Protein 3LQY (pdb70)

Organism: Oleispira antarctica (NCBI:txid188908)

Radius of gyration: 15.68 Å; Cα contacts (8 Å, |Δi|>4): 371; chains: 1; bounding box: 42×43×33 Å

CATH classification: 3.40.50.850

B-factor: mean 64.52, std 18.61, range [35.96, 144.65]

InterPro domains:
  IPR000868 Isochorismatase-like domain [PF00857] (8-154)
  IPR036380 Isochorismatase-like superfamily [G3DSA:3.40.50.850] (1-189)
  IPR036380 Isochorismatase-like superfamily [SSF52499] (6-190)
  IPR050272 Isochorismatase-like hydrolase [PTHR43540] (5-189)

Structure (mmCIF, N/CA/C/O backbone):
data_3LQY
#
_entry.id   3LQY
#
_cell.length_a   41.590
_cell.length_b   41.590
_cell.length_c   171.198
_cell.angle_alpha   90.00
_cell.angle_beta   90.00
_cell.angle_gamma   120.00
#
_symmetry.space_group_name_H-M   'P 32 2 1'
#
loop_
_entity.id
_entity.type
_entity.pdbx_description
1 polymer 'putative isochorismatase hydrolase'
2 non-polymer GLYCEROL
3 water water
#
loop_
_atom_site.group_PDB
_atom_site.id
_atom_site.type_symbol
_atom_site.label_atom_id
_atom_site.label_alt_id
_atom_site.label_comp_id
_atom_site.label_asym_id
_atom_site.label_entity_id
_atom_site.label_seq_id
_atom_site.pdbx_PDB_ins_code
_atom_site.Cartn_x
_atom_site.Cartn_y
_atom_site.Cartn_z
_atom_site.occupancy
_atom_site.B_iso_or_equiv
_atom_site.auth_seq_id
_atom_site.auth_comp_id
_atom_site.auth_asym_id
_atom_site.auth_atom_id
_atom_site.pdbx_PDB_model_num
ATOM 1 N N . GLY A 1 1 ? -13.318 11.886 22.216 1.00 62.33 0 GLY A N 1
ATOM 2 C CA . GLY A 1 1 ? -13.712 10.913 21.138 1.00 61.95 0 GLY A CA 1
ATOM 3 C C . GLY A 1 1 ? -12.514 10.431 20.330 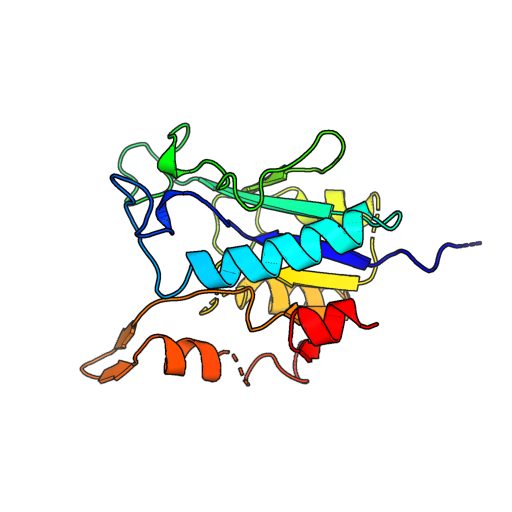1.00 60.52 0 GLY A C 1
ATOM 4 O O . GLY A 1 1 ? -11.373 10.555 20.779 1.00 59.45 0 GLY A O 1
ATOM 13 N N . THR A 1 3 ? -9.291 10.206 18.460 1.00 58.66 2 THR A N 1
ATOM 14 C CA . THR A 1 3 ? -8.224 11.212 18.424 1.00 58.79 2 THR A CA 1
ATOM 15 C C . THR A 1 3 ? -6.983 10.722 17.652 1.00 58.20 2 THR A C 1
ATOM 16 O O . THR A 1 3 ? -6.762 9.507 17.468 1.00 57.52 2 THR A O 1
ATOM 20 N N . THR A 1 4 ? -6.219 11.689 17.140 1.00 58.70 3 THR A N 1
ATOM 21 C CA . THR A 1 4 ? -4.877 11.418 16.615 1.00 58.35 3 THR A CA 1
ATOM 22 C C . THR A 1 4 ? -3.857 11.793 17.677 1.00 57.75 3 THR A C 1
ATOM 23 O O . THR A 1 4 ? -4.122 12.698 18.475 1.00 58.84 3 THR A O 1
ATOM 27 N N . GLU A 1 5 ? -2.706 11.118 17.683 0.70 57.35 4 GLU A N 1
ATOM 28 C CA . GLU A 1 5 ? -1.537 11.578 18.439 0.70 57.16 4 GLU A CA 1
ATOM 29 C C . GLU A 1 5 ? -0.772 12.732 17.762 0.70 57.79 4 GLU A C 1
ATOM 30 O O . GLU A 1 5 ? 0.078 13.368 18.377 0.70 57.78 4 GLU A O 1
ATOM 36 N N . ASN A 1 6 ? -1.113 13.027 16.508 1.00 60.17 5 ASN A N 1
ATOM 37 C CA . ASN A 1 6 ? -0.411 14.041 15.714 1.00 61.96 5 ASN A CA 1
ATOM 38 C C . ASN A 1 6 ? -0.932 15.446 15.955 1.00 63.84 5 ASN A C 1
ATOM 39 O O . ASN A 1 6 ? -1.407 16.125 15.023 1.00 65.05 5 ASN A O 1
ATOM 44 N N . THR A 1 7 ? -0.824 15.885 17.209 1.00 112.69 6 THR A N 1
ATOM 45 C CA . THR A 1 7 ? -1.270 17.216 17.626 1.00 109.10 6 THR A CA 1
ATOM 46 C C . THR A 1 7 ? -0.085 18.125 17.950 1.00 101.84 6 THR A C 1
ATOM 47 O O . THR A 1 7 ? -0.240 19.121 18.652 1.00 97.72 6 THR A O 1
ATOM 51 N N . THR A 1 8 ? 1.093 17.800 17.408 1.00 100.75 7 THR A N 1
ATOM 52 C CA . THR A 1 8 ? 2.262 18.661 17.513 1.00 93.61 7 THR A CA 1
ATOM 53 C C . THR A 1 8 ? 2.479 19.372 16.190 1.00 92.30 7 THR A C 1
ATOM 54 O O . THR A 1 8 ? 2.580 18.739 15.139 1.00 95.74 7 THR A O 1
ATOM 58 N N . ALA A 1 9 ? 2.529 20.705 16.273 1.00 87.28 8 ALA A N 1
ATOM 59 C CA . ALA A 1 9 ? 2.745 21.587 15.144 1.00 85.20 8 ALA A CA 1
ATOM 60 C C . ALA A 1 9 ? 4.175 22.097 15.193 1.00 79.92 8 ALA A C 1
ATOM 61 O O . ALA A 1 9 ? 4.699 22.431 16.272 1.00 76.22 8 ALA A O 1
ATOM 63 N N . LEU A 1 10 ? 4.834 22.167 14.050 1.00 79.57 9 LEU A N 1
ATOM 64 C CA . LEU A 1 10 ? 6.111 22.896 13.952 1.00 74.67 9 LEU A CA 1
ATOM 65 C C . LEU A 1 10 ? 5.777 24.355 13.682 1.00 72.27 9 LEU A C 1
ATOM 66 O O . LEU A 1 10 ? 4.996 24.674 12.783 1.00 75.99 9 LEU A O 1
ATOM 71 N N . LEU A 1 11 ? 6.329 25.228 14.522 1.00 68.76 10 LEU A N 1
ATOM 72 C CA . LEU A 1 11 ? 6.014 26.652 14.523 1.00 65.69 10 LEU A CA 1
ATOM 73 C C . LEU A 1 11 ? 7.283 27.405 14.232 1.00 60.87 10 LEU A C 1
ATOM 74 O O . LEU A 1 11 ? 8.227 27.441 15.051 1.00 57.18 10 LEU A O 1
ATOM 79 N N . LEU A 1 12 ? 7.320 28.018 13.066 1.00 59.87 11 LEU A N 1
ATOM 80 C CA . LEU A 1 12 ? 8.506 28.684 12.641 1.00 56.79 11 LEU A CA 1
ATOM 81 C C . LEU A 1 12 ? 8.283 30.171 12.799 1.00 54.55 11 LEU A C 1
ATOM 82 O O . LEU A 1 12 ? 7.429 30.770 12.135 1.00 56.51 11 LEU A O 1
ATOM 87 N N . ILE A 1 13 ? 9.085 30.784 13.654 1.00 51.11 12 ILE A N 1
ATOM 88 C CA . ILE A 1 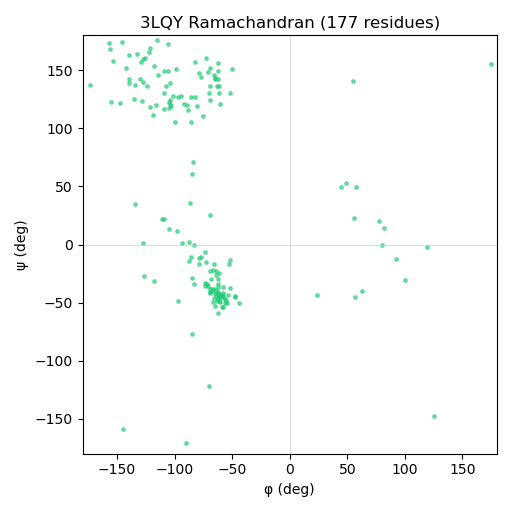13 ? 8.933 32.200 13.998 1.00 48.78 12 ILE A CA 1
ATOM 89 C C . ILE A 1 13 ? 9.915 33.063 13.238 1.00 46.27 12 ILE A C 1
ATOM 90 O O . ILE A 1 13 ? 11.099 33.044 13.515 1.00 43.19 12 ILE A O 1
ATOM 95 N N . ASP A 1 14 ? 9.409 33.783 12.231 1.00 48.82 13 ASP A N 1
ATOM 96 C CA . ASP A 1 14 ? 10.099 34.878 11.609 1.00 47.40 13 ASP A CA 1
ATOM 97 C C . ASP A 1 14 ? 11.451 34.518 11.023 1.00 46.83 13 ASP A C 1
ATOM 98 O O . ASP A 1 14 ? 12.417 35.248 11.221 1.00 45.36 13 ASP A O 1
ATOM 103 N N . PHE A 1 15 ? 11.521 33.451 10.228 1.00 47.85 14 PHE A N 1
ATOM 104 C CA . PHE A 1 15 ? 12.753 33.189 9.508 1.00 47.42 14 PHE A CA 1
ATOM 105 C C . PHE A 1 15 ? 12.692 34.055 8.230 1.00 48.10 14 PHE A C 1
ATOM 106 O O . PHE A 1 15 ? 12.458 33.553 7.137 1.00 49.35 14 PHE A O 1
ATOM 114 N N . GLN A 1 16 ? 12.823 35.373 8.401 1.00 46.16 15 GLN A N 1
ATOM 115 C CA . GLN A 1 16 ? 12.629 36.353 7.366 1.00 46.10 15 GLN A CA 1
ATOM 116 C C . GLN A 1 16 ? 13.948 36.930 6.889 1.00 44.73 15 GLN A C 1
ATOM 117 O O . GLN A 1 16 ? 14.941 36.981 7.614 1.00 43.43 15 GLN A O 1
ATOM 123 N N . ASN A 1 17 ? 13.964 37.299 5.603 1.00 47.30 16 ASN A N 1
ATOM 124 C CA . ASN A 1 17 ? 15.185 37.721 4.944 1.00 47.08 16 ASN A CA 1
ATOM 125 C C . ASN A 1 17 ? 16.034 38.739 5.675 1.00 46.23 16 ASN A C 1
ATOM 126 O O . ASN A 1 17 ? 17.274 38.622 5.715 1.00 46.48 16 ASN A O 1
ATOM 131 N N . ASP A 1 18 ? 15.413 39.782 6.218 1.00 46.06 17 ASP A N 1
ATOM 132 C CA . ASP A 1 18 ? 16.213 40.812 6.972 1.00 45.36 17 ASP A CA 1
ATOM 133 C C . ASP A 1 18 ? 17.135 40.310 8.082 1.00 43.49 17 ASP A C 1
ATOM 134 O O . ASP A 1 18 ? 18.027 41.050 8.535 1.00 44.43 17 ASP A O 1
ATOM 139 N N . TYR A 1 19 ? 16.913 39.080 8.523 1.00 42.16 18 TYR A N 1
ATOM 140 C CA . TYR A 1 19 ? 17.723 38.444 9.555 1.00 41.95 18 TYR A CA 1
ATOM 141 C C . TYR A 1 19 ? 18.974 37.742 9.091 1.00 42.80 18 TYR A C 1
ATOM 142 O O . TYR A 1 19 ? 19.837 37.442 9.880 1.00 41.94 18 TYR A O 1
ATOM 151 N N . PHE A 1 20 ? 19.139 37.570 7.798 1.00 43.93 19 PHE A N 1
ATOM 152 C CA . PHE A 1 20 ? 20.213 36.749 7.259 1.00 45.90 19 PHE A CA 1
ATOM 153 C C . PHE A 1 20 ? 21.305 37.656 6.703 1.00 46.95 19 PHE A C 1
ATOM 154 O O . PHE A 1 20 ? 21.074 38.428 5.721 1.00 48.08 19 PHE A O 1
ATOM 162 N N . SER A 1 21 ? 22.517 37.541 7.210 1.00 47.61 20 SER A N 1
ATOM 163 C CA . SER A 1 21 ? 23.594 38.371 6.676 1.00 50.55 20 SER A CA 1
ATOM 164 C C . SER A 1 21 ? 23.936 37.990 5.210 1.00 50.36 20 SER A C 1
ATOM 165 O O . SER A 1 21 ? 24.474 38.831 4.477 1.00 52.91 20 SER A O 1
ATOM 168 N N . THR A 1 22 ? 23.596 36.762 4.788 1.00 48.51 21 THR A N 1
ATOM 169 C CA . THR A 1 22 ? 23.723 36.358 3.375 1.00 50.03 21 THR A CA 1
ATOM 170 C C . THR A 1 22 ? 22.658 36.984 2.480 1.00 49.45 21 THR A C 1
ATOM 171 O O . THR A 1 22 ? 22.770 36.874 1.250 1.00 49.29 21 THR A O 1
ATOM 175 N N . TYR A 1 23 ? 21.677 37.688 3.044 1.00 46.97 22 TYR A N 1
ATOM 176 C CA . TYR A 1 23 ? 20.693 38.396 2.227 1.00 47.96 22 TYR A CA 1
ATOM 177 C C . TYR A 1 23 ? 21.089 39.824 1.943 1.00 48.58 22 TYR A C 1
ATOM 178 O O . TYR A 1 23 ? 21.340 40.597 2.855 1.00 49.29 22 TYR A O 1
ATOM 187 N N . ASN A 1 24 ? 21.205 40.143 0.641 1.00 49.71 23 ASN A N 1
ATOM 188 C CA . ASN A 1 24 ? 21.645 41.464 0.204 1.00 52.10 23 ASN A CA 1
ATOM 189 C C . ASN A 1 24 ? 20.687 42.548 0.709 1.00 51.47 23 ASN A C 1
ATOM 190 O O . ASN A 1 24 ? 19.469 42.500 0.439 1.00 51.21 23 ASN A O 1
ATOM 195 N N . GLY A 1 25 ? 21.244 43.480 1.477 1.00 53.99 24 GLY A N 1
ATOM 196 C CA . GLY A 1 25 ? 20.495 44.592 2.077 1.00 52.79 24 GLY A CA 1
ATOM 197 C C . GLY A 1 25 ? 19.750 44.246 3.369 1.00 52.68 24 GLY A C 1
ATOM 198 O O . GLY A 1 25 ? 18.911 45.031 3.810 1.00 52.65 24 GLY A O 1
ATOM 199 N N . ALA A 1 26 ? 20.083 43.106 3.970 1.00 51.07 25 ALA A N 1
ATOM 200 C CA . ALA A 1 26 ? 19.404 42.654 5.214 1.00 49.38 25 ALA A CA 1
ATOM 201 C C . ALA A 1 26 ? 19.459 43.814 6.196 1.00 51.50 25 ALA A C 1
ATOM 202 O O . ALA A 1 26 ? 20.534 44.358 6.427 1.00 52.45 25 ALA A O 1
ATOM 204 N N . LYS A 1 27 ? 18.320 44.188 6.801 1.00 51.37 26 LYS A N 1
ATOM 205 C CA . LYS A 1 27 ? 18.295 45.363 7.688 1.00 53.54 26 LYS A CA 1
ATOM 206 C C . LYS A 1 27 ? 18.530 45.027 9.168 1.00 52.38 26 LYS A C 1
ATOM 207 O O . LYS A 1 27 ? 18.623 45.964 10.029 1.00 54.27 26 LYS A O 1
ATOM 213 N N A ASN A 1 28 ? 18.614 43.739 9.509 0.50 50.19 27 ASN A N 1
ATOM 214 N N B ASN A 1 28 ? 18.564 43.737 9.519 0.50 50.80 27 ASN A N 1
ATOM 215 C CA A ASN A 1 28 ? 18.726 43.358 10.930 0.50 49.42 27 ASN A CA 1
ATOM 216 C CA B ASN A 1 28 ? 18.775 43.355 10.936 0.50 50.52 27 ASN A CA 1
ATOM 217 C C A ASN A 1 28 ? 19.375 41.979 11.046 0.50 48.21 27 ASN A C 1
ATOM 218 C C B ASN A 1 28 ? 19.390 41.980 11.043 0.50 48.85 27 ASN A C 1
ATOM 219 O O A ASN A 1 28 ? 18.776 41.067 11.605 0.50 46.32 27 ASN A O 1
ATOM 220 O O B ASN A 1 28 ? 18.783 41.072 11.601 0.50 46.93 27 ASN A O 1
ATOM 229 N N . PRO A 1 29 ? 20.582 41.815 10.454 1.00 49.54 28 PRO A N 1
ATOM 230 C CA . PRO A 1 29 ? 21.256 40.529 10.372 1.00 48.72 28 PRO A CA 1
ATOM 231 C C . PRO A 1 29 ? 21.557 40.012 11.758 1.00 49.17 28 PRO A C 1
ATOM 232 O O . PRO A 1 29 ? 21.943 40.809 12.642 1.00 49.27 28 PRO A O 1
ATOM 236 N N . LEU A 1 30 ? 21.292 38.724 11.950 1.00 47.31 29 LEU A N 1
ATOM 237 C CA . LEU A 1 30 ? 21.541 38.052 13.220 1.00 46.74 29 LEU A CA 1
ATOM 238 C C . LEU A 1 30 ? 22.749 37.180 13.064 1.00 48.53 29 LEU A C 1
ATOM 239 O O . LEU A 1 30 ? 23.239 36.994 11.958 1.00 50.12 29 LEU A O 1
ATOM 244 N N . VAL A 1 31 ? 23.201 36.624 14.169 1.00 48.99 30 VAL A N 1
ATOM 245 C CA . VAL A 1 31 ? 24.357 35.734 14.212 1.00 51.29 30 VAL A CA 1
ATOM 246 C C . VAL A 1 31 ? 23.916 34.301 13.991 1.00 50.55 30 VAL A C 1
ATOM 247 O O . VAL A 1 31 ? 23.065 33.813 14.709 1.00 50.70 30 VAL A O 1
ATOM 251 N N . GLY A 1 32 ? 24.439 33.651 12.935 1.00 53.08 31 GLY A N 1
ATOM 252 C CA . GLY A 1 32 ? 24.158 32.215 12.729 1.00 52.98 31 GLY A CA 1
ATOM 253 C C . GLY A 1 32 ? 22.792 31.900 12.149 1.00 51.73 31 GLY A C 1
ATOM 254 O O . GLY A 1 32 ? 22.287 30.756 12.259 1.00 52.64 31 GLY A O 1
ATOM 255 N N . THR A 1 33 ? 22.158 32.871 11.505 1.00 50.31 32 THR A N 1
ATOM 256 C CA . THR A 1 33 ? 20.814 32.637 10.997 1.00 49.58 32 THR A CA 1
ATOM 257 C C . THR A 1 33 ? 20.772 31.514 9.944 1.00 50.83 32 THR A C 1
ATOM 258 O O . THR A 1 33 ? 19.855 30.699 9.908 1.00 50.57 32 THR A O 1
ATOM 262 N N . GLU A 1 34 ? 21.767 31.501 9.071 1.00 52.95 33 GLU A N 1
ATOM 263 C CA . GLU A 1 34 ? 21.801 30.515 7.978 1.00 55.35 33 GLU A CA 1
ATOM 264 C C . GLU A 1 34 ? 21.834 29.091 8.526 1.00 57.57 33 GLU A C 1
ATOM 265 O O . GLU A 1 34 ? 21.029 28.222 8.103 1.00 57.68 33 GLU A O 1
ATOM 271 N N . ALA A 1 35 ? 22.748 28.859 9.477 1.00 58.96 34 ALA A N 1
ATOM 272 C CA . ALA A 1 35 ? 22.847 27.568 10.139 1.00 62.41 34 ALA A CA 1
ATOM 273 C C . ALA A 1 35 ? 21.548 27.198 10.864 1.00 60.93 34 ALA A C 1
ATOM 274 O O . ALA A 1 35 ? 21.122 26.028 10.808 1.00 62.41 34 ALA A O 1
ATOM 276 N N . ALA A 1 36 ? 20.957 28.169 11.598 1.00 58.08 35 ALA A N 1
ATOM 277 C CA . ALA A 1 36 ? 19.714 27.947 12.265 1.00 55.35 35 ALA A CA 1
ATOM 278 C C . ALA A 1 36 ? 18.589 27.521 11.340 1.00 56.09 35 ALA A C 1
ATOM 279 O O . ALA A 1 36 ? 17.833 26.596 11.632 1.00 56.58 35 ALA A O 1
ATOM 281 N N . ALA A 1 37 ? 18.476 28.233 10.222 1.00 53.83 36 ALA A N 1
ATOM 282 C CA . ALA A 1 37 ? 17.547 27.914 9.160 1.00 54.84 36 ALA A CA 1
ATOM 283 C C . ALA A 1 37 ? 17.850 26.556 8.539 1.00 57.87 36 ALA A C 1
ATOM 284 O O . ALA A 1 37 ? 16.939 25.790 8.209 1.00 59.13 36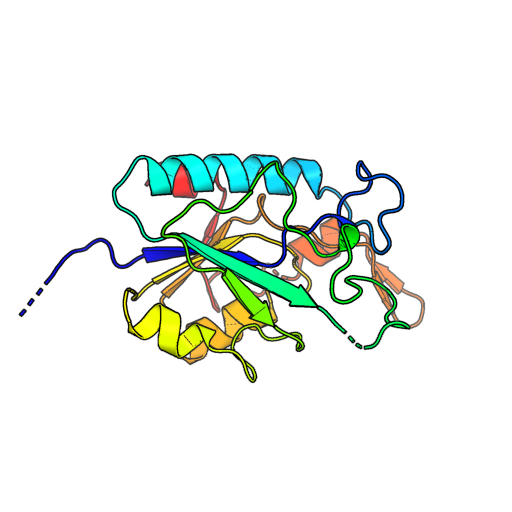 ALA A O 1
ATOM 286 N N . GLU A 1 38 ? 19.121 26.214 8.428 1.00 60.33 37 GLU A N 1
ATOM 287 C CA . GLU A 1 38 ? 19.477 24.890 7.924 1.00 65.90 37 GLU A CA 1
ATOM 288 C C . GLU A 1 38 ? 18.859 23.777 8.781 1.00 65.98 37 GLU A C 1
ATOM 289 O O . GLU A 1 38 ? 18.337 22.771 8.255 1.00 67.51 37 GLU A O 1
ATOM 295 N N . GLN A 1 39 ? 18.936 23.956 10.100 1.00 64.48 38 GLN A N 1
ATOM 296 C CA . GLN A 1 39 ? 18.313 23.024 11.053 1.00 64.84 38 GLN A CA 1
ATOM 297 C C . GLN A 1 39 ? 16.781 23.089 11.014 1.00 63.28 38 GLN A C 1
ATOM 298 O O . GLN A 1 39 ? 16.122 22.070 11.047 1.00 65.61 38 GLN A O 1
ATOM 304 N N . GLY A 1 40 ? 16.211 24.283 10.928 1.00 60.39 39 GLY A N 1
ATOM 305 C CA . GLY A 1 40 ? 14.759 24.431 10.810 1.00 59.14 39 GLY A CA 1
ATOM 306 C C . GLY A 1 40 ? 14.191 23.722 9.600 1.00 62.70 39 GLY A C 1
ATOM 307 O O . GLY A 1 40 ? 13.127 23.120 9.705 1.00 65.04 39 GLY A O 1
ATOM 308 N N . ALA A 1 41 ? 14.904 23.841 8.474 1.00 62.27 40 ALA A N 1
ATOM 309 C CA . ALA A 1 41 ? 14.591 23.162 7.167 1.00 66.20 40 ALA A CA 1
ATOM 310 C C . ALA A 1 41 ? 14.611 21.643 7.307 1.00 70.85 40 ALA A C 1
ATOM 311 O O . ALA A 1 41 ? 13.754 20.933 6.778 1.00 73.09 40 ALA A O 1
ATOM 313 N N . LYS A 1 42 ? 15.609 21.148 8.034 1.00 72.65 41 LYS A N 1
ATOM 314 C CA . LYS A 1 42 ? 15.674 19.719 8.421 1.00 77.08 41 LYS A CA 1
ATOM 315 C C . LYS A 1 42 ? 14.362 19.309 9.136 1.00 76.64 41 LYS A C 1
ATOM 316 O O . LYS A 1 42 ? 13.733 18.315 8.807 1.00 79.61 41 LYS A O 1
ATOM 322 N N . LEU A 1 43 ? 13.951 20.083 10.141 1.00 72.84 42 LEU A N 1
ATOM 323 C CA . LEU A 1 43 ? 12.687 19.823 10.867 1.00 73.12 42 LEU A CA 1
ATOM 324 C C . LEU A 1 43 ? 11.469 19.978 9.972 1.00 74.41 42 LEU A C 1
ATOM 325 O O . LEU A 1 43 ? 10.551 19.146 9.954 1.00 78.51 42 LEU A O 1
ATOM 330 N N . LEU A 1 44 ? 11.497 21.019 9.164 1.00 72.57 43 LEU A N 1
ATOM 331 C CA . LEU A 1 44 ? 10.423 21.283 8.212 1.00 74.45 43 LEU A CA 1
ATOM 332 C C . LEU A 1 44 ? 10.145 20.069 7.322 1.00 79.56 43 LEU A C 1
ATOM 333 O O . LEU A 1 44 ? 8.985 19.723 7.025 1.00 82.92 43 LEU A O 1
ATOM 338 N N . ALA A 1 45 ? 11.238 19.462 6.862 1.00 80.45 44 ALA A N 1
ATOM 339 C CA . ALA A 1 45 ? 11.178 18.332 5.941 1.00 84.74 44 ALA A CA 1
ATOM 340 C C . ALA A 1 45 ? 10.608 17.099 6.643 1.00 87.94 44 ALA A C 1
ATOM 341 O O . ALA A 1 45 ? 9.827 16.342 6.060 1.00 90.40 44 ALA A O 1
ATOM 343 N N . LYS A 1 46 ? 11.012 16.886 7.890 1.00 85.00 45 LYS A N 1
ATOM 344 C CA . LYS A 1 46 ? 10.489 15.774 8.691 1.00 88.77 45 LYS A CA 1
ATOM 345 C C . LYS A 1 46 ? 8.967 15.875 8.914 1.00 89.70 45 LYS A C 1
ATOM 346 O O . LYS A 1 46 ? 8.250 14.900 8.741 1.00 95.28 45 LYS A O 1
ATOM 352 N N . PHE A 1 47 ? 8.479 17.059 9.278 1.00 85.42 46 PHE A N 1
ATOM 353 C CA . PHE A 1 47 ? 7.045 17.272 9.577 1.00 86.79 46 PHE A CA 1
ATOM 354 C C . PHE A 1 47 ? 6.188 17.007 8.338 1.00 92.34 46 PHE A C 1
ATOM 355 O O . PHE A 1 47 ? 5.165 16.295 8.416 1.00 96.53 46 PHE A O 1
ATOM 363 N N . ARG A 1 48 ? 6.629 17.549 7.192 1.00 91.43 47 ARG A N 1
ATOM 364 C CA . ARG A 1 48 ? 5.915 17.385 5.943 1.00 96.05 47 ARG A CA 1
ATOM 365 C C . ARG A 1 48 ? 5.964 15.924 5.487 1.00 102.92 47 ARG A C 1
ATOM 366 O O . ARG A 1 48 ? 4.994 15.420 4.943 1.00 107.89 47 ARG A O 1
ATOM 374 N N . GLN A 1 49 ? 7.117 15.290 5.705 1.00 103.55 48 GLN A N 1
ATOM 375 C CA . GLN A 1 49 ? 7.328 13.869 5.463 1.00 111.42 48 GLN A CA 1
ATOM 376 C C . GLN A 1 49 ? 6.351 13.000 6.275 1.00 116.09 48 GLN A C 1
ATOM 377 O O . GLN A 1 49 ? 5.903 11.965 5.787 1.00 121.90 48 GLN A O 1
ATOM 383 N N . GLN A 1 50 ? 6.034 13.418 7.501 1.00 112.73 49 GLN A N 1
ATOM 384 C CA . GLN A 1 50 ? 4.933 12.815 8.254 1.00 117.55 49 GLN A CA 1
ATOM 385 C C . GLN A 1 50 ? 3.662 13.618 7.909 1.00 117.29 49 GLN A C 1
ATOM 386 O O . GLN A 1 50 ? 3.668 14.430 6.978 1.00 114.03 49 GLN A O 1
ATOM 392 N N . GLY A 1 51 ? 2.561 13.383 8.614 1.00 120.41 50 GLY A N 1
ATOM 393 C CA . GLY A 1 51 ? 1.317 14.074 8.269 1.00 121.76 50 GLY A CA 1
ATOM 394 C C . GLY A 1 51 ? 1.353 15.432 8.925 1.00 114.43 50 GLY A C 1
ATOM 395 O O . GLY A 1 51 ? 0.434 16.233 8.733 1.00 114.04 50 GLY A O 1
ATOM 396 N N . LEU A 1 52 ? 2.444 15.713 9.650 1.00 108.88 51 LEU A N 1
ATOM 397 C CA . LEU A 1 52 ? 2.226 16.767 10.624 1.00 104.21 51 LEU A CA 1
ATOM 398 C C . LEU A 1 52 ? 1.996 18.241 10.334 1.00 99.83 51 LEU A C 1
ATOM 399 O O . LEU A 1 52 ? 2.441 18.759 9.281 1.00 98.11 51 LEU A O 1
ATOM 404 N N . PRO A 1 53 ? 1.261 18.913 11.233 1.00 98.09 52 PRO A N 1
ATOM 405 C CA . PRO A 1 53 ? 0.993 20.336 11.084 1.00 94.36 52 PRO A CA 1
ATOM 406 C C . PRO A 1 53 ? 2.263 21.215 11.082 1.00 87.12 52 PRO A C 1
ATOM 407 O O . PRO A 1 53 ? 3.180 21.008 11.896 1.00 83.66 52 PRO A O 1
ATOM 411 N N . VAL A 1 54 ? 2.293 22.175 10.161 1.00 85.19 53 VAL A N 1
ATOM 412 C CA . VAL A 1 54 ? 3.344 23.186 10.081 1.00 79.62 53 VAL A CA 1
ATOM 413 C C . VAL A 1 54 ? 2.688 24.566 10.036 1.00 77.71 53 VAL A C 1
ATOM 414 O O . VAL A 1 54 ? 1.837 24.818 9.161 1.00 81.29 53 VAL A O 1
ATOM 418 N N . VAL A 1 55 ? 3.056 25.435 10.991 1.00 73.90 54 VAL A N 1
ATOM 419 C CA . VAL A 1 55 ? 2.561 26.811 11.012 1.00 72.09 54 VAL A CA 1
ATOM 420 C C . VAL A 1 55 ? 3.720 27.806 11.020 1.00 67.09 54 VAL A C 1
ATOM 421 O O . VAL A 1 55 ? 4.706 27.639 11.761 1.00 65.23 54 VAL A O 1
ATOM 425 N N . HIS A 1 56 ? 3.568 28.844 10.194 1.00 65.81 55 HIS A N 1
ATOM 426 C CA . HIS A 1 56 ? 4.570 29.903 10.076 1.00 61.88 55 HIS A CA 1
ATOM 427 C C . HIS A 1 56 ? 4.094 31.210 10.685 1.00 59.99 55 HIS A C 1
ATOM 428 O O . HIS A 1 56 ? 2.898 31.566 10.625 1.00 63.44 55 HIS A O 1
ATOM 435 N N . VAL A 1 57 ? 5.053 31.967 11.194 1.00 55.13 56 VAL A N 1
ATOM 436 C CA . VAL A 1 57 ? 4.760 33.274 11.740 1.00 54.40 56 VAL A CA 1
ATOM 437 C C . VAL A 1 57 ? 5.720 34.228 11.058 1.00 52.19 56 VAL A C 1
ATOM 438 O O . VAL A 1 57 ? 6.850 33.876 10.849 1.00 51.06 56 VAL A O 1
ATOM 442 N N . ARG A 1 58 ? 5.235 35.411 10.700 1.00 53.61 57 ARG A N 1
ATOM 443 C CA . ARG A 1 58 ? 5.987 36.390 9.991 1.00 53.19 57 ARG A CA 1
ATOM 444 C C . ARG A 1 58 ? 5.668 37.765 10.564 1.00 52.18 57 ARG A C 1
ATOM 445 O O . ARG A 1 58 ? 4.524 38.057 10.854 1.00 55.72 57 ARG A O 1
ATOM 453 N N . HIS A 1 59 ? 6.673 38.611 10.718 1.00 49.95 58 HIS A N 1
ATOM 454 C CA . HIS A 1 59 ? 6.505 39.950 11.307 1.00 50.71 58 HIS A CA 1
ATOM 455 C C . HIS A 1 59 ? 6.605 41.090 10.310 1.00 53.15 58 HIS A C 1
ATOM 456 O O . HIS A 1 59 ? 7.501 41.093 9.450 1.00 53.40 58 HIS A O 1
ATOM 463 N N . GLU A 1 60 ? 5.700 42.061 10.431 1.00 56.02 59 GLU A N 1
ATOM 464 C CA . GLU A 1 60 ? 5.847 43.324 9.739 1.00 58.11 59 GLU A CA 1
ATOM 465 C C . GLU A 1 60 ? 5.560 44.483 10.683 1.00 59.79 59 GLU A C 1
ATOM 466 O O . GLU A 1 60 ? 4.587 44.461 11.418 1.00 60.38 59 GLU A O 1
ATOM 472 N N . PHE A 1 61 ? 6.383 45.522 10.614 1.00 59.51 60 PHE A N 1
ATOM 473 C CA . PHE A 1 61 ? 6.124 46.757 11.339 1.00 62.93 60 PHE A CA 1
ATOM 474 C C . PHE A 1 61 ? 4.939 47.564 10.780 1.00 68.47 60 PHE A C 1
ATOM 475 O O . PHE A 1 61 ? 4.513 47.333 9.648 1.00 70.87 60 PHE A O 1
ATOM 483 N N . THR A 1 63 ? 4.302 50.582 9.549 1.00 86.87 62 THR A N 1
ATOM 484 C CA . THR A 1 63 ? 4.991 51.818 9.152 1.00 89.00 62 THR A CA 1
ATOM 485 C C . THR A 1 63 ? 6.102 51.571 8.119 1.00 86.48 62 THR A C 1
ATOM 486 O O . THR A 1 63 ? 6.850 50.593 8.212 1.00 81.07 62 THR A O 1
ATOM 490 N N . ASP A 1 64 ? 6.220 52.483 7.159 1.00 89.70 63 ASP A N 1
ATOM 491 C CA . ASP A 1 64 ? 7.252 52.412 6.110 1.00 88.41 63 ASP A CA 1
ATOM 492 C C . ASP A 1 64 ? 8.620 52.890 6.607 1.00 86.73 63 ASP A C 1
ATOM 493 O O . ASP A 1 64 ? 9.621 52.723 5.904 1.00 84.57 63 ASP A O 1
ATOM 495 N N . GLU A 1 65 ? 8.653 53.520 7.786 1.00 87.44 64 GLU A N 1
ATOM 496 C CA . GLU A 1 65 ? 9.906 54.028 8.351 1.00 87.15 64 GLU A CA 1
ATOM 497 C C . GLU A 1 65 ? 10.389 53.150 9.490 1.00 81.37 64 GLU A C 1
ATOM 498 O O . GLU A 1 65 ? 11.273 53.555 10.256 1.00 81.95 64 GLU A O 1
ATOM 504 N N . ALA A 1 66 ? 9.785 51.959 9.591 1.00 76.27 65 ALA A N 1
ATOM 505 C CA . ALA A 1 66 ? 10.292 50.856 10.388 1.00 69.70 65 ALA A CA 1
ATOM 506 C C . ALA A 1 66 ? 11.754 50.557 10.114 1.00 66.65 65 ALA A C 1
ATOM 507 O O . ALA A 1 66 ? 12.236 50.738 8.969 1.00 67.80 65 ALA A O 1
ATOM 509 N N . PRO A 1 67 ? 12.468 50.040 11.127 1.00 62.31 66 PRO A N 1
ATOM 510 C 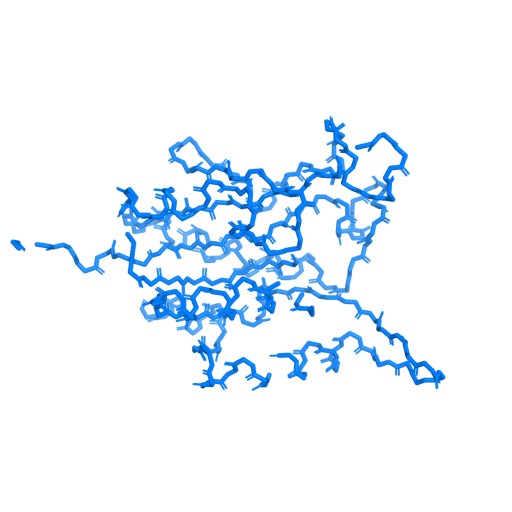CA . PRO A 1 67 ? 13.892 49.732 10.989 1.00 60.67 66 PRO A CA 1
ATOM 511 C C . PRO A 1 67 ? 14.206 48.501 10.140 1.00 57.22 66 PRO A C 1
ATOM 512 O O . PRO A 1 67 ? 15.247 48.459 9.497 1.00 57.06 66 PRO A O 1
ATOM 516 N N . PHE A 1 68 ? 13.327 47.512 10.188 1.00 54.55 67 PHE A N 1
ATOM 517 C CA . PHE A 1 68 ? 13.460 46.277 9.432 1.00 52.00 67 PHE A CA 1
ATOM 518 C C . PHE A 1 68 ? 12.061 45.706 9.309 1.00 51.96 67 PHE A C 1
ATOM 519 O O . PHE A 1 68 ? 11.121 46.224 9.935 1.00 54.14 67 PHE A O 1
ATOM 527 N N . PHE A 1 69 ? 11.912 44.647 8.534 1.00 50.07 68 PHE A N 1
ATOM 528 C CA . PHE A 1 69 ? 10.603 44.074 8.257 1.00 50.36 68 PHE A CA 1
ATOM 529 C C . PHE A 1 69 ? 9.594 45.128 7.838 1.00 55.07 68 PHE A C 1
ATOM 530 O O . PHE A 1 69 ? 8.471 45.180 8.332 1.00 54.93 68 PHE A O 1
ATOM 538 N N . LEU A 1 70 ? 9.992 45.902 6.830 1.00 57.92 69 LEU A N 1
ATOM 539 C CA . LEU A 1 70 ? 9.133 46.943 6.308 1.00 61.74 69 LEU A CA 1
ATOM 540 C C . LEU A 1 70 ? 7.949 46.236 5.721 1.00 63.86 69 LEU A C 1
ATOM 541 O O . LEU A 1 70 ? 8.082 45.147 5.163 1.00 63.36 69 LEU A O 1
ATOM 546 N N . PRO A 1 71 ? 6.766 46.825 5.888 1.00 67.52 70 PRO A N 1
ATOM 547 C CA . PRO A 1 71 ? 5.593 46.122 5.422 1.00 70.06 70 PRO A CA 1
ATOM 548 C C . PRO A 1 71 ? 5.544 46.066 3.864 1.00 71.96 70 PRO A C 1
ATOM 549 O O . PRO A 1 71 ? 5.770 47.079 3.165 1.00 73.24 70 PRO A O 1
ATOM 553 N N . GLY A 1 72 ? 5.323 44.858 3.339 1.00 71.62 71 GLY A N 1
ATOM 554 C CA . GLY A 1 72 ? 5.328 44.601 1.906 1.00 73.84 71 GLY A CA 1
ATOM 555 C C . GLY A 1 72 ? 6.698 44.436 1.241 1.00 71.20 71 GLY A C 1
ATOM 556 O O . GLY A 1 72 ? 6.774 44.200 0.020 1.00 71.11 71 GLY A O 1
ATOM 557 N N . SER A 1 73 ? 7.769 44.558 2.030 1.00 66.40 72 SER A N 1
ATOM 558 C CA . SER A 1 73 ? 9.136 44.512 1.495 1.00 64.17 72 SER A CA 1
ATOM 559 C C . SER A 1 73 ? 9.613 43.082 1.296 1.00 62.07 72 SER A C 1
ATOM 560 O O . SER A 1 73 ? 9.112 42.157 1.956 1.00 61.16 72 SER A O 1
ATOM 563 N N . ASP A 1 74 ? 10.598 42.901 0.408 1.00 60.84 73 ASP A N 1
ATOM 564 C CA . ASP A 1 74 ? 11.227 41.586 0.251 1.00 59.68 73 ASP A CA 1
ATOM 565 C C . ASP A 1 74 ? 11.962 41.191 1.564 1.00 55.72 73 ASP A C 1
ATOM 566 O O . ASP A 1 74 ? 12.118 40.000 1.862 1.00 54.52 73 ASP A O 1
ATOM 571 N N . GLY A 1 75 ? 12.388 42.191 2.352 1.00 53.14 74 GLY A N 1
ATOM 572 C CA . GLY A 1 75 ? 13.182 41.917 3.548 1.00 50.47 74 GLY A CA 1
ATOM 573 C C . GLY A 1 75 ? 12.336 41.226 4.618 1.00 48.80 74 GLY A C 1
ATOM 574 O O . GLY A 1 75 ? 12.861 40.498 5.494 1.00 47.10 74 GLY A O 1
ATOM 575 N N . ALA A 1 76 ? 11.018 41.422 4.517 1.00 50.97 75 ALA A N 1
ATOM 576 C CA . ALA A 1 76 ? 10.029 40.824 5.445 1.00 52.57 75 ALA A CA 1
ATOM 577 C C . ALA A 1 76 ? 9.463 39.507 4.954 1.00 53.31 75 ALA A C 1
ATOM 578 O O . ALA A 1 76 ? 8.623 38.917 5.615 1.00 54.50 75 ALA A O 1
ATOM 580 N N . LYS A 1 77 ? 9.916 39.041 3.807 1.00 54.50 76 LYS A N 1
ATOM 581 C CA . LYS A 1 77 ? 9.478 37.752 3.261 1.00 56.50 76 LYS A CA 1
ATOM 582 C C . LYS A 1 77 ? 10.222 36.628 3.964 1.00 54.21 76 LYS A C 1
ATOM 583 O O . LYS A 1 77 ? 11.370 36.802 4.332 1.00 51.12 76 LYS A O 1
ATOM 589 N N . ILE A 1 78 ? 9.561 35.476 4.126 1.00 55.53 77 ILE A N 1
ATOM 590 C CA . ILE A 1 78 ? 10.196 34.272 4.669 1.00 53.74 77 ILE A CA 1
ATOM 591 C C . ILE A 1 78 ? 11.297 33.851 3.701 1.00 54.02 77 ILE A C 1
ATOM 592 O O . ILE A 1 78 ? 11.101 33.812 2.446 1.00 55.90 77 ILE A O 1
ATOM 597 N N . HIS A 1 79 ? 12.427 33.501 4.282 1.00 51.90 78 HIS A N 1
ATOM 598 C CA . HIS A 1 79 ? 13.602 33.125 3.578 1.00 53.64 78 HIS A CA 1
ATOM 599 C C . HIS A 1 79 ? 13.306 31.826 2.819 1.00 57.76 78 HIS A C 1
ATOM 600 O O . HIS A 1 79 ? 12.545 30.991 3.336 1.00 58.16 78 HIS A O 1
ATOM 607 N N . PRO A 1 80 ? 13.865 31.665 1.599 1.00 62.31 79 PRO A N 1
ATOM 608 C CA . PRO A 1 80 ? 13.524 30.442 0.822 1.00 66.45 79 PRO A CA 1
ATOM 609 C C . PRO A 1 80 ? 13.979 29.122 1.451 1.00 68.12 79 PRO A C 1
ATOM 610 O O . PRO A 1 80 ? 13.380 28.083 1.176 1.00 71.07 7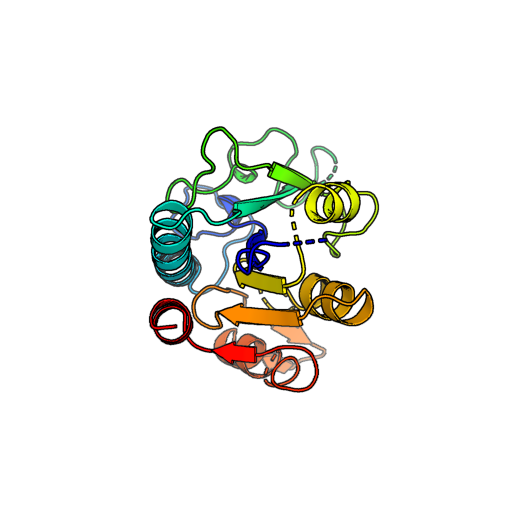9 PRO A O 1
ATOM 614 N N . SER A 1 81 ? 14.995 29.155 2.317 1.00 66.55 80 SER A N 1
ATOM 615 C CA . SER A 1 81 ? 15.493 27.936 2.914 1.00 67.80 80 SER A CA 1
ATOM 616 C C . SER A 1 81 ? 14.385 27.264 3.734 1.00 67.86 80 SER A C 1
ATOM 617 O O . SER A 1 81 ? 14.416 26.059 3.923 1.00 71.88 80 SER A O 1
ATOM 620 N N . VAL A 1 82 ? 13.400 28.037 4.189 1.00 65.68 81 VAL A N 1
ATOM 621 C CA . VAL A 1 82 ? 12.267 27.523 5.000 1.00 65.03 81 VAL A CA 1
ATOM 622 C C . VAL A 1 82 ? 10.909 28.059 4.513 1.00 66.31 81 VAL A C 1
ATOM 623 O O . VAL A 1 82 ? 9.989 28.260 5.297 1.00 64.13 81 VAL A O 1
ATOM 627 N N . ALA A 1 83 ? 10.764 28.247 3.198 1.00 69.97 82 ALA A N 1
ATOM 628 C CA . ALA A 1 83 ? 9.546 28.850 2.651 1.00 72.20 82 ALA A CA 1
ATOM 629 C C . ALA A 1 83 ? 8.295 27.989 2.938 1.00 76.75 82 ALA A C 1
ATOM 630 O O . ALA A 1 83 ? 8.365 26.743 3.009 1.00 79.97 82 ALA A O 1
ATOM 632 N N . ALA A 1 84 ? 7.150 28.659 3.073 1.00 77.70 83 ALA A N 1
ATOM 633 C CA . ALA A 1 84 ? 5.882 27.980 3.309 1.00 80.75 83 ALA A CA 1
ATOM 634 C C . ALA A 1 84 ? 5.387 27.268 2.052 1.00 86.64 83 ALA A C 1
ATOM 635 O O . ALA A 1 84 ? 5.812 27.580 0.917 1.00 87.13 83 ALA A O 1
ATOM 637 N N . GLN A 1 85 ? 4.480 26.314 2.263 1.00 90.64 84 GLN A N 1
ATOM 638 C CA . GLN A 1 85 ? 3.816 25.563 1.176 1.00 97.98 84 GLN A CA 1
ATOM 639 C C . GLN A 1 85 ? 2.308 25.727 1.268 1.00 100.95 84 GLN A C 1
ATOM 640 O O . GLN A 1 85 ? 1.806 26.175 2.284 1.00 99.43 84 GLN A O 1
ATOM 646 N N . GLU A 1 86 ? 1.571 25.372 0.226 1.00 106.72 85 GLU A N 1
ATOM 647 C CA . GLU A 1 86 ? 0.128 25.515 0.298 1.00 110.88 85 GLU A CA 1
ATOM 648 C C . GLU A 1 86 ? -0.360 24.618 1.412 1.00 111.39 85 GLU A C 1
ATOM 649 O O . GLU A 1 86 ? 0.174 23.516 1.616 1.00 111.53 85 GLU A O 1
ATOM 655 N N . GLY A 1 87 ? -1.360 25.103 2.146 1.00 111.54 86 GLY A N 1
ATOM 656 C CA . GLY A 1 87 ? -1.948 24.346 3.243 1.00 112.54 86 GLY A CA 1
ATOM 657 C C . GLY A 1 87 ? -1.416 24.812 4.584 1.00 105.89 86 GLY A C 1
ATOM 658 O O . GLY A 1 87 ? -2.132 24.746 5.588 1.00 106.93 86 GLY A O 1
ATOM 659 N N . GLU A 1 88 ? -0.163 25.285 4.595 1.00 99.79 87 GLU A N 1
ATOM 660 C CA . GLU A 1 88 ? 0.523 25.678 5.821 1.00 93.22 87 GLU A CA 1
ATOM 661 C C . GLU A 1 88 ? 0.208 27.143 6.079 1.00 90.82 87 GLU A C 1
ATOM 662 O O . GLU A 1 88 ? 0.542 27.994 5.263 1.00 91.79 87 GLU A O 1
ATOM 668 N N . ALA A 1 89 ? -0.476 27.426 7.180 1.00 90.22 88 ALA A N 1
ATOM 669 C CA . ALA A 1 89 ? -0.906 28.774 7.513 1.00 88.51 88 ALA A CA 1
ATOM 670 C C . ALA A 1 89 ? 0.308 29.651 7.784 1.00 82.73 88 ALA A C 1
ATOM 671 O O . ALA A 1 89 ? 1.317 29.191 8.335 1.00 78.09 88 ALA A O 1
ATOM 673 N N . VAL A 1 90 ? 0.190 30.920 7.413 1.00 81.54 89 VAL A N 1
ATOM 674 C CA . VAL A 1 90 ? 1.193 31.917 7.758 1.00 75.74 89 VAL A CA 1
ATOM 675 C C . VAL A 1 90 ? 0.520 33.026 8.549 1.00 74.96 89 VAL A C 1
ATOM 676 O O . VAL A 1 90 ? -0.394 33.680 8.052 1.00 77.03 89 VAL A O 1
ATOM 680 N N . VAL A 1 91 ? 0.946 33.222 9.791 1.00 70.96 90 VAL A N 1
ATOM 681 C CA . VAL A 1 91 ? 0.379 34.263 10.611 1.00 71.44 90 VAL A CA 1
ATOM 682 C C . VAL A 1 91 ? 1.232 35.513 10.587 1.00 68.55 90 VAL A C 1
ATOM 683 O O . VAL A 1 91 ? 2.394 35.479 10.998 1.00 66.73 90 VAL A O 1
ATOM 687 N N . LEU A 1 92 ? 0.605 36.632 10.278 1.00 69.79 91 LEU A N 1
ATOM 688 C CA . LEU A 1 92 ? 1.276 37.929 10.197 1.00 67.88 91 LEU A CA 1
ATOM 689 C C . LEU A 1 92 ? 1.115 38.623 11.545 1.00 66.67 91 LEU A C 1
ATOM 690 O O . LEU A 1 92 ? -0.008 38.740 12.063 1.00 70.48 91 LEU A O 1
ATOM 695 N N . LYS A 1 93 ? 2.225 39.069 12.129 1.00 62.09 92 LYS A N 1
ATOM 696 C CA . LYS A 1 93 ? 2.178 39.719 13.458 1.00 60.55 92 LYS A CA 1
ATOM 697 C C . LYS A 1 93 ? 2.868 41.081 13.432 1.00 59.86 92 LYS A C 1
ATOM 698 O O . LYS A 1 93 ? 3.680 41.369 12.543 1.00 58.12 92 LYS A O 1
ATOM 704 N N . HIS A 1 94 ? 2.528 41.910 14.414 1.00 61.13 93 HIS A N 1
ATOM 705 C CA . HIS A 1 94 ? 3.103 43.256 14.562 1.00 60.88 93 HIS A CA 1
ATOM 706 C C . HIS A 1 94 ? 3.669 43.509 15.954 1.00 58.45 93 HIS A C 1
ATOM 707 O O . HIS A 1 94 ? 4.180 44.584 16.243 1.00 58.62 93 HIS A O 1
ATOM 714 N N . GLN A 1 95 ? 3.598 42.509 16.808 1.00 56.29 94 GLN A N 1
ATOM 715 C CA . GLN A 1 95 ? 4.044 42.628 18.210 1.00 54.33 94 GLN A CA 1
ATOM 716 C C . GLN A 1 95 ? 5.113 41.597 18.455 1.00 49.79 94 GLN A C 1
ATOM 717 O O . GLN A 1 95 ? 5.243 40.669 17.670 1.00 48.83 94 GLN A O 1
ATOM 723 N N . ILE A 1 96 ? 5.824 41.680 19.598 1.00 46.70 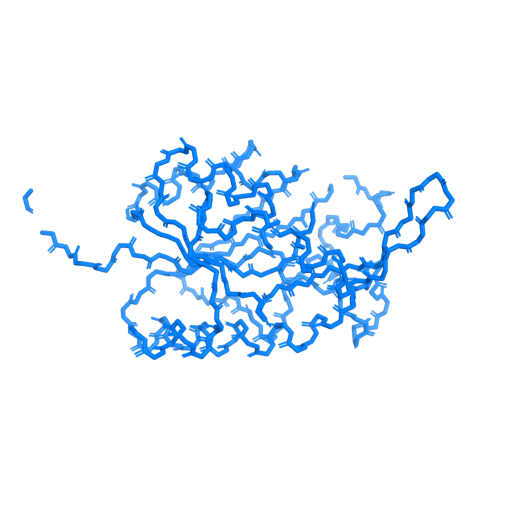95 ILE A N 1
ATOM 724 C CA . ILE A 1 96 ? 6.858 40.714 19.870 1.00 43.80 95 ILE A CA 1
ATOM 725 C C . ILE A 1 96 ? 6.259 39.307 20.043 1.00 43.80 95 ILE A C 1
ATOM 726 O O . ILE A 1 96 ? 6.749 38.318 19.462 1.00 42.33 95 ILE A O 1
ATOM 731 N N . ASN A 1 97 ? 5.266 39.226 20.946 1.00 45.68 96 ASN A N 1
ATOM 732 C CA . ASN A 1 97 ? 4.538 38.001 21.216 1.00 46.42 96 ASN A CA 1
ATOM 733 C C . ASN A 1 97 ? 3.673 37.604 20.048 1.00 47.76 96 ASN A C 1
ATOM 734 O O . ASN A 1 97 ? 2.798 38.362 19.663 1.00 51.11 96 ASN A O 1
ATOM 739 N N . SER A 1 98 ? 3.860 36.382 19.556 1.00 48.17 97 SER A N 1
ATOM 740 C CA . SER A 1 98 ? 3.202 35.914 18.340 1.00 51.06 97 SER A CA 1
ATOM 741 C C . SER A 1 98 ? 1.698 35.648 18.542 1.00 54.61 97 SER A C 1
ATOM 742 O O . SER A 1 98 ? 0.951 35.525 17.562 1.00 57.41 97 SER A O 1
ATOM 745 N N . PHE A 1 99 ? 1.243 35.567 19.794 1.00 55.17 98 PHE A N 1
ATOM 746 C CA . PHE A 1 99 ? -0.208 35.449 20.073 1.00 58.35 98 PHE A CA 1
ATOM 747 C C . PHE A 1 99 ? -0.898 36.794 20.186 1.00 61.07 98 PHE A C 1
ATOM 748 O O . PHE A 1 99 ? -2.119 36.830 20.251 1.00 67.48 98 PHE A O 1
ATOM 756 N N . ARG A 1 100 ? -0.155 37.884 20.321 1.00 59.37 99 ARG A N 1
ATOM 757 C CA . ARG A 1 100 ? -0.760 39.184 20.609 1.00 62.25 99 ARG A CA 1
ATOM 758 C C . ARG A 1 100 ? -1.337 39.858 19.378 1.00 66.64 99 ARG A C 1
ATOM 759 O O . ARG A 1 100 ? -0.596 40.182 18.436 1.00 62.59 99 ARG A O 1
ATOM 767 N N . ASP A 1 101 ? -2.648 40.107 19.424 1.00 72.72 100 ASP A N 1
ATOM 768 C CA . ASP A 1 101 ? -3.407 40.718 18.294 1.00 78.54 100 ASP A CA 1
ATOM 769 C C . ASP A 1 101 ? -3.272 39.949 16.975 1.00 78.17 100 ASP A C 1
ATOM 770 O O . ASP A 1 101 ? -3.474 40.511 15.900 1.00 81.34 100 ASP A O 1
ATOM 775 N N . THR A 1 102 ? -2.931 38.670 17.061 1.00 76.13 101 THR A N 1
ATOM 776 C CA . THR A 1 102 ? -2.833 37.809 15.905 1.00 76.21 101 THR A CA 1
ATOM 777 C C . THR A 1 102 ? -3.885 36.736 16.030 1.00 80.63 101 THR A C 1
ATOM 778 O O . THR A 1 102 ? -4.569 36.639 17.022 1.00 83.21 101 THR A O 1
ATOM 782 N N . ASP A 1 103 ? -3.961 35.918 14.997 1.00 83.58 102 ASP A N 1
ATOM 783 C CA . ASP A 1 103 ? -4.897 34.819 14.897 1.00 87.96 102 ASP A CA 1
ATOM 784 C C . ASP A 1 103 ? -4.234 33.521 15.296 1.00 84.23 102 ASP A C 1
ATOM 785 O O . ASP A 1 103 ? -4.779 32.454 15.037 1.00 87.22 102 ASP A O 1
ATOM 790 N N . LEU A 1 104 ? -3.047 33.592 15.890 1.00 78.14 103 LEU A N 1
ATOM 791 C CA . LEU A 1 104 ? -2.266 32.368 16.111 1.00 75.28 103 LEU A CA 1
ATOM 792 C C . LEU A 1 104 ? -3.025 31.316 16.907 1.00 78.18 103 LEU A C 1
ATOM 793 O O . LEU A 1 104 ? -3.050 30.141 16.519 1.00 80.33 103 LEU A O 1
ATOM 798 N N . LYS A 1 105 ? -3.652 31.740 17.997 1.00 79.50 104 LYS A N 1
ATOM 799 C CA . LYS A 1 105 ? -4.368 30.817 18.875 1.00 82.82 104 LYS A CA 1
ATOM 800 C C . LYS A 1 105 ? -5.500 30.176 18.090 1.00 88.45 104 LYS A C 1
ATOM 801 O O . LYS A 1 105 ? -5.544 28.949 17.938 1.00 90.15 104 LYS A O 1
ATOM 807 N N . LYS A 1 106 ? -6.392 31.022 17.570 1.00 92.09 105 LYS A N 1
ATOM 808 C CA . LYS A 1 106 ? -7.525 30.556 16.776 1.00 97.89 105 LYS A CA 1
ATOM 809 C C . LYS A 1 106 ? -7.031 29.558 15.730 1.00 97.27 105 LYS A C 1
ATOM 810 O O . LYS A 1 106 ? -7.611 28.498 15.539 1.00 102.24 105 LYS A O 1
ATOM 812 N N . VAL A 1 107 ? -5.936 29.885 15.076 1.00 91.89 106 VAL A N 1
ATOM 813 C CA . VAL A 1 107 ? -5.327 28.975 14.115 1.00 91.74 106 VAL A CA 1
ATOM 814 C C . VAL A 1 107 ? -4.927 27.615 14.724 1.00 90.98 106 VAL A C 1
ATOM 815 O O . VAL A 1 107 ? -5.366 26.561 14.238 1.00 95.85 106 VAL A O 1
ATOM 819 N N . LEU A 1 108 ? -4.136 27.641 15.804 1.00 85.64 107 LEU A N 1
ATOM 820 C CA . LEU A 1 108 ? -3.697 26.413 16.452 1.00 84.59 107 LEU A CA 1
ATOM 821 C C . LEU A 1 108 ? -4.906 25.639 16.945 1.00 90.52 107 LEU A C 1
ATOM 822 O O . LEU A 1 108 ? -4.995 24.431 16.709 1.00 93.48 107 LEU A O 1
ATOM 827 N N . ASP A 1 109 ? -5.846 26.357 17.567 1.00 92.69 108 ASP A N 1
ATOM 828 C CA . ASP A 1 109 ? -7.052 25.746 18.132 1.00 99.03 108 ASP A CA 1
ATOM 829 C C . ASP A 1 109 ? -7.955 25.150 17.050 1.00 105.70 108 ASP A C 1
ATOM 830 O O . ASP A 1 109 ? -8.822 24.351 17.364 1.00 110.74 108 ASP A O 1
ATOM 835 N N . ASP A 1 110 ? -7.761 25.527 15.785 1.00 106.90 109 ASP A N 1
ATOM 836 C CA . ASP A 1 110 ? -8.511 24.910 14.714 1.00 113.51 109 ASP A CA 1
ATOM 837 C C . ASP A 1 110 ? -7.876 23.604 14.206 1.00 113.79 109 ASP A C 1
ATOM 838 O O . ASP A 1 110 ? -8.591 22.723 13.735 1.00 119.49 109 ASP A O 1
ATOM 843 N N . ALA A 1 111 ? -6.558 23.464 14.304 1.00 107.33 110 ALA A N 1
ATOM 844 C CA . ALA A 1 111 ? -5.946 22.153 14.052 1.00 108.30 110 ALA A CA 1
ATOM 845 C C . ALA A 1 111 ? -5.979 21.322 15.328 1.00 107.94 110 ALA A C 1
ATOM 846 O O . ALA A 1 111 ? -6.585 21.721 16.330 1.00 108.29 110 ALA A O 1
ATOM 848 N N . ILE A 1 113 ? -4.299 21.454 17.751 1.00 91.82 112 ILE A N 1
ATOM 849 C CA . ILE A 1 113 ? -2.918 21.405 18.230 1.00 85.76 112 ILE A CA 1
ATOM 850 C C . ILE A 1 113 ? -2.839 21.403 19.765 1.00 83.89 112 ILE A C 1
ATOM 851 O O . ILE A 1 113 ? -3.536 22.164 20.436 1.00 83.38 112 ILE A O 1
ATOM 856 N N . LYS A 1 114 ? -1.957 20.550 20.289 1.00 82.46 113 LYS A N 1
ATOM 857 C CA . LYS A 1 114 ? -1.721 20.384 21.733 1.00 80.61 113 LYS A CA 1
ATOM 858 C C . LYS A 1 114 ? -0.313 20.743 22.139 1.00 75.47 113 LYS A C 1
ATOM 859 O O . LYS A 1 114 ? -0.081 21.142 23.287 1.00 72.96 113 LYS A O 1
ATOM 865 N N . LYS A 1 115 ? 0.629 20.515 21.233 1.00 73.97 114 LYS A N 1
ATOM 866 C CA . LYS A 1 115 ? 2.035 20.686 21.523 1.00 70.52 114 LYS A CA 1
ATOM 867 C C . LYS A 1 115 ? 2.653 21.481 20.386 1.00 68.26 114 LYS A C 1
ATOM 868 O O . LYS A 1 115 ? 2.046 21.603 19.322 1.00 68.76 114 LYS A O 1
ATOM 874 N N . LEU A 1 116 ? 3.850 22.013 20.628 1.00 65.11 115 LEU A N 1
ATOM 875 C CA . LEU A 1 116 ? 4.557 22.863 19.666 1.00 62.79 115 LEU A CA 1
ATOM 876 C C . LEU A 1 116 ? 6.042 22.529 19.654 1.00 61.65 115 LEU A C 1
ATOM 877 O O . LEU A 1 116 ? 6.640 22.239 20.692 1.00 61.46 115 LEU A O 1
ATOM 882 N N . VAL A 1 117 ? 6.634 22.576 18.461 1.00 62.75 116 VAL A N 1
ATOM 883 C CA . VAL A 1 117 ? 8.094 22.533 18.311 1.00 61.48 116 VAL A CA 1
ATOM 884 C C . VAL A 1 117 ? 8.464 23.876 17.698 1.00 59.91 116 VAL A C 1
ATOM 885 O O . VAL A 1 117 ? 7.952 24.222 16.639 1.00 59.84 116 VAL A O 1
ATOM 889 N N . ILE A 1 118 ? 9.297 24.639 18.412 1.00 54.40 117 ILE A N 1
ATOM 890 C CA . ILE A 1 118 ? 9.525 26.069 18.111 1.00 52.89 117 ILE A CA 1
ATOM 891 C C . ILE A 1 118 ? 10.903 26.292 17.544 1.00 52.10 117 ILE A C 1
ATOM 892 O O . ILE A 1 118 ? 11.892 25.796 18.089 1.00 55.38 117 ILE A O 1
ATOM 897 N N . VAL A 1 119 ? 10.960 27.011 16.425 1.00 51.00 118 VAL A N 1
ATOM 898 C CA . VAL A 1 119 ? 12.216 27.367 15.789 1.00 49.22 118 VAL A CA 1
ATOM 899 C C . VAL A 1 119 ? 12.079 28.816 15.301 1.00 46.45 118 VAL A C 1
ATOM 900 O O . VAL A 1 119 ? 10.980 29.359 15.216 1.00 46.16 118 VAL A O 1
ATOM 904 N N . GLY A 1 120 ? 13.193 29.446 15.003 1.00 45.61 119 GLY A N 1
ATOM 905 C CA . GLY A 1 120 ? 13.137 30.802 14.460 1.00 44.09 119 GLY A CA 1
ATOM 906 C C . GLY A 1 120 ? 13.950 31.847 15.217 1.00 42.48 119 GLY A C 1
ATOM 907 O O . GLY A 1 120 ? 14.995 31.553 15.766 1.00 44.91 119 GLY A O 1
ATOM 908 N N . ALA A 1 121 ? 13.454 33.067 15.230 1.00 41.41 120 ALA A N 1
ATOM 909 C CA . ALA A 1 121 ? 14.269 34.221 15.631 1.00 41.52 120 ALA A CA 1
ATOM 910 C C . ALA A 1 121 ? 13.350 35.335 16.140 1.00 41.44 120 ALA A C 1
ATOM 911 O O . ALA A 1 121 ? 12.206 35.422 15.704 1.00 40.80 120 ALA A O 1
ATOM 921 N N . THR A 1 123 ? 15.958 34.653 19.491 1.00 40.76 122 THR A N 1
ATOM 922 C CA . THR A 1 123 ? 15.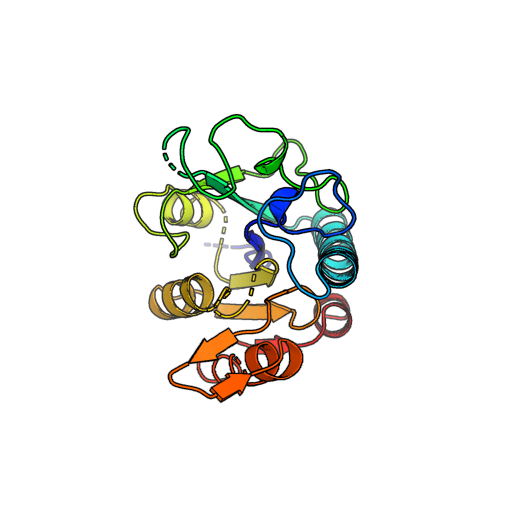960 33.836 20.729 1.00 40.59 122 THR A CA 1
ATOM 923 C C . THR A 1 123 ? 15.496 34.697 21.915 1.00 41.11 122 THR A C 1
ATOM 924 O O . THR A 1 123 ? 14.583 34.318 22.632 1.00 40.62 122 THR A O 1
ATOM 928 N N . HIS A 1 124 ? 16.087 35.878 22.034 1.00 40.13 123 HIS A N 1
ATOM 929 C CA . HIS A 1 124 ? 15.909 36.663 23.306 1.00 40.48 123 HIS A CA 1
ATOM 930 C C . HIS A 1 124 ? 14.666 37.493 23.246 1.00 41.28 123 HIS A C 1
ATOM 931 O O . HIS A 1 124 ? 14.263 38.121 24.257 1.00 41.46 123 HIS A O 1
ATOM 954 N N . ILE A 1 127 ? 11.254 34.328 20.436 1.00 41.24 126 ILE A N 1
ATOM 955 C CA . ILE A 1 127 ? 11.239 32.906 20.787 1.00 41.17 126 ILE A CA 1
ATOM 956 C C . ILE A 1 127 ? 10.918 32.795 22.322 1.00 41.86 126 ILE A C 1
ATOM 957 O O . ILE A 1 127 ? 10.029 32.045 22.778 1.00 42.76 126 ILE A O 1
ATOM 962 N N . ASP A 1 128 ? 11.585 33.630 23.086 1.00 40.18 127 ASP A N 1
ATOM 963 C CA . ASP A 1 128 ? 11.318 33.707 24.535 1.00 40.53 127 ASP A CA 1
ATOM 964 C C . ASP A 1 128 ? 9.849 33.996 24.725 1.00 40.80 127 ASP A C 1
ATOM 965 O O . ASP A 1 128 ? 9.147 33.274 25.441 1.00 42.55 127 ASP A O 1
ATOM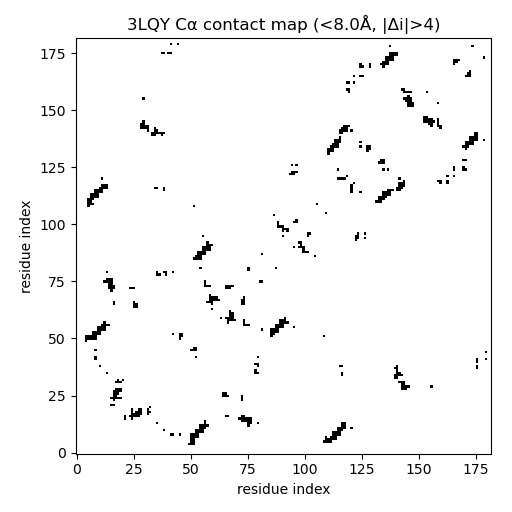 970 N N . ALA A 1 129 ? 9.334 35.015 24.032 1.00 42.14 128 ALA A N 1
ATOM 971 C CA . ALA A 1 129 ? 7.931 35.430 24.199 1.00 43.44 128 ALA A CA 1
ATOM 972 C C . ALA A 1 129 ? 6.946 34.344 23.830 1.00 44.52 128 ALA A C 1
ATOM 973 O O . ALA A 1 129 ? 6.004 34.108 24.536 1.00 47.12 128 ALA A O 1
ATOM 975 N N . VAL A 1 130 ? 7.125 33.716 22.670 1.00 45.28 129 VAL A N 1
ATOM 976 C CA . VAL A 1 130 ? 6.109 32.745 22.252 1.00 48.00 129 VAL A CA 1
ATOM 977 C C . VAL A 1 130 ? 6.152 31.483 23.107 1.00 48.27 129 VAL A C 1
ATOM 978 O O . VAL A 1 130 ? 5.102 30.868 23.355 1.00 50.80 129 VAL A O 1
ATOM 982 N N . THR A 1 131 ? 7.339 31.062 23.515 1.00 48.15 130 THR A N 1
ATOM 983 C CA . THR A 1 131 ? 7.446 29.843 24.290 1.00 49.84 130 THR A CA 1
ATOM 984 C C . THR A 1 131 ? 6.759 30.014 25.648 1.00 49.60 130 THR A C 1
ATOM 985 O O . THR A 1 131 ? 5.962 29.171 26.072 1.00 52.16 130 THR A O 1
ATOM 989 N N . ARG A 1 132 ? 7.026 31.125 26.309 1.00 48.80 131 ARG A N 1
ATOM 990 C CA . ARG A 1 132 ? 6.434 31.399 27.626 1.00 48.08 131 ARG A CA 1
ATOM 991 C C . ARG A 1 132 ? 4.962 31.663 27.509 1.00 50.12 131 ARG A C 1
ATOM 992 O O . ARG A 1 132 ? 4.189 31.180 28.339 1.00 52.72 131 ARG A O 1
ATOM 1000 N N . ALA A 1 133 ? 4.537 32.359 26.448 1.00 51.52 132 ALA A N 1
ATOM 1001 C CA . ALA A 1 133 ? 3.108 32.594 26.256 1.00 54.21 132 ALA A CA 1
ATOM 1002 C C . ALA A 1 133 ? 2.358 31.276 25.999 1.00 57.10 132 ALA A C 1
ATOM 1003 O O . ALA A 1 133 ? 1.256 31.050 26.551 1.00 60.18 132 ALA A O 1
ATOM 1005 N N . ALA A 1 134 ? 2.958 30.416 25.168 1.00 57.72 133 ALA A N 1
ATOM 1006 C CA . ALA A 1 134 ? 2.346 29.144 24.793 1.00 61.51 133 ALA A CA 1
ATOM 1007 C C . ALA A 1 134 ? 2.230 28.188 25.981 1.00 62.45 133 ALA A C 1
ATOM 1008 O O . ALA A 1 134 ? 1.187 27.593 26.187 1.00 65.79 133 ALA A O 1
ATOM 1010 N N . GLU A 1 135 ? 3.325 28.011 26.710 1.00 60.70 134 GLU A N 1
ATOM 1011 C CA . GLU A 1 135 ? 3.333 27.114 27.863 1.00 63.00 134 GLU A CA 1
ATOM 1012 C C . GLU A 1 135 ? 2.278 27.600 28.855 1.00 62.68 134 GLU A C 1
ATOM 1013 O O . GLU A 1 135 ? 1.504 26.799 29.396 1.00 65.96 134 GLU A O 1
ATOM 1019 N N . ASP A 1 136 ? 2.225 28.909 29.094 1.00 60.47 135 ASP A N 1
ATOM 1020 C CA . ASP A 1 136 ? 1.186 29.492 29.974 1.00 60.36 135 ASP A CA 1
ATOM 1021 C C . ASP A 1 136 ? -0.227 29.293 29.464 1.00 63.48 135 ASP A C 1
ATOM 1022 O O . ASP A 1 136 ? -1.167 29.194 30.247 1.00 65.77 135 ASP A O 1
ATOM 1027 N N . LEU A 1 137 ? -0.399 29.221 28.151 1.00 65.24 136 LEU A N 1
ATOM 1028 C CA . LEU A 1 137 ? -1.718 28.967 27.593 1.00 67.82 136 LEU A CA 1
ATOM 1029 C C . LEU A 1 137 ? -2.087 27.505 27.672 1.00 69.51 136 LEU A C 1
ATOM 1030 O O . LEU A 1 137 ? -3.236 27.178 27.463 1.00 73.90 136 LEU A O 1
ATOM 1035 N N . GLY A 1 138 ? -1.111 26.632 27.889 1.00 67.25 137 GLY A N 1
ATOM 1036 C CA . GLY A 1 138 ? -1.368 25.215 28.017 1.00 69.52 137 GLY A CA 1
ATOM 1037 C C . GLY A 1 138 ? -0.741 24.244 27.036 1.00 68.88 137 GLY A C 1
ATOM 1038 O O . GLY A 1 138 ? -0.946 23.037 27.179 1.00 70.45 137 GLY A O 1
ATOM 1039 N N . TYR A 1 139 ? 0.002 24.729 26.036 1.00 66.00 138 TYR A N 1
ATOM 1040 C CA . TYR A 1 139 ? 0.694 23.836 25.115 1.00 66.53 138 TYR A CA 1
ATOM 1041 C C . TYR A 1 139 ? 1.934 23.249 25.728 1.00 65.16 138 TYR A C 1
ATOM 1042 O O . TYR A 1 139 ? 2.622 23.931 26.488 1.00 64.61 138 TYR A O 1
ATOM 1051 N N . GLU A 1 140 ? 2.248 21.998 25.403 1.00 66.85 139 GLU A N 1
ATOM 1052 C CA . GLU A 1 140 ? 3.563 21.445 25.767 1.00 66.13 139 GLU A CA 1
ATOM 1053 C C . GLU A 1 140 ? 4.529 21.921 24.689 1.00 63.51 139 GLU A C 1
ATOM 1054 O O . GLU A 1 140 ? 4.254 21.764 23.509 1.00 63.68 139 GLU A O 1
ATOM 1060 N N . CYS A 1 141 ? 5.631 22.548 25.093 1.00 60.01 140 CYS A N 1
ATOM 1061 C CA . CYS A 1 141 ? 6.513 23.193 24.143 1.00 58.25 140 CYS A CA 1
ATOM 1062 C C . CYS A 1 141 ? 7.850 22.498 24.125 1.00 57.91 140 CYS A C 1
ATOM 1063 O O . CYS A 1 141 ? 8.351 22.033 25.175 1.00 57.71 140 CYS A O 1
ATOM 1066 N N . ALA A 1 142 ? 8.433 22.471 22.933 1.00 58.00 141 ALA A N 1
ATOM 1067 C CA . ALA A 1 142 ? 9.828 22.148 22.771 1.00 57.38 141 ALA A CA 1
ATOM 1068 C C . ALA A 1 142 ? 10.428 23.257 21.925 1.00 55.38 141 ALA A C 1
ATOM 1069 O O . ALA A 1 142 ? 9.716 23.920 21.168 1.00 55.54 141 ALA A O 1
ATOM 1071 N N . VAL A 1 143 ? 11.739 23.421 22.034 1.00 54.50 142 VAL A N 1
ATOM 1072 C CA . VAL A 1 143 ? 12.466 24.429 21.304 1.00 52.37 142 VAL A CA 1
ATOM 1073 C C . VAL A 1 143 ? 13.695 23.726 20.763 1.00 53.98 142 VAL A C 1
ATOM 1074 O O . VAL A 1 143 ? 14.433 23.077 21.515 1.00 54.48 142 VAL A O 1
ATOM 1078 N N . ALA A 1 144 ? 13.877 23.809 19.427 1.00 53.15 143 ALA A N 1
ATOM 1079 C CA . ALA A 1 144 ? 15.041 23.224 18.824 1.00 55.86 143 ALA A CA 1
ATOM 1080 C C . ALA A 1 144 ? 16.125 24.283 18.926 1.00 54.61 143 ALA A C 1
ATOM 1081 O O . ALA A 1 144 ? 16.124 25.242 18.193 1.00 52.77 143 ALA A O 1
ATOM 1083 N N . HIS A 1 145 ? 17.066 24.095 19.823 1.00 54.92 144 HIS A N 1
ATOM 1084 C CA . HIS A 1 145 ? 17.960 25.204 20.189 1.00 53.50 144 HIS A CA 1
ATOM 1085 C C . HIS A 1 145 ? 18.908 25.623 19.071 1.00 53.68 144 HIS A C 1
ATOM 1086 O O . HIS A 1 145 ? 19.303 26.789 18.983 1.00 53.66 144 HIS A O 1
ATOM 1093 N N . ASP A 1 146 ? 19.271 24.671 18.208 1.00 55.67 145 ASP A N 1
ATOM 1094 C CA . ASP A 1 146 ? 20.177 24.947 17.096 1.00 55.50 145 ASP A CA 1
ATOM 1095 C C . ASP A 1 146 ? 19.436 25.436 15.845 1.00 55.42 145 ASP A C 1
ATOM 1096 O O . ASP A 1 146 ? 20.073 25.669 14.809 1.00 56.28 145 ASP A O 1
ATOM 1101 N N . ALA A 1 147 ? 18.106 25.581 15.963 1.00 53.84 146 ALA A N 1
ATOM 1102 C CA . ALA A 1 147 ? 17.266 26.157 14.929 1.00 53.53 146 ALA A CA 1
ATOM 1103 C C . ALA A 1 147 ? 16.689 27.518 15.324 1.00 50.50 146 ALA A C 1
ATOM 1104 O O . ALA A 1 147 ? 15.690 27.953 14.731 1.00 50.94 146 ALA A O 1
ATOM 1106 N N . CYS A 1 148 ? 17.324 28.205 16.282 1.00 48.90 147 CYS A N 1
ATOM 1107 C CA . CYS A 1 148 ? 16.972 29.569 16.614 1.00 45.37 147 CYS A CA 1
ATOM 1108 C C . CYS A 1 148 ? 18.226 30.468 16.534 1.00 45.41 147 CYS A C 1
ATOM 1109 O O . CYS A 1 148 ? 19.371 30.035 16.689 1.00 47.47 147 CYS A O 1
ATOM 1112 N N . ALA A 1 149 ? 18.006 31.756 16.424 1.00 44.34 148 ALA A N 1
ATOM 1113 C CA . ALA A 1 149 ? 19.105 32.682 16.263 1.00 44.32 148 ALA A CA 1
ATOM 1114 C C . ALA A 1 149 ? 18.857 33.958 17.015 1.00 43.06 148 ALA A C 1
ATOM 1115 O O . ALA A 1 149 ? 17.711 34.400 17.184 1.00 42.26 148 ALA A O 1
ATOM 1117 N N . THR A 1 150 ? 19.939 34.594 17.428 1.00 43.69 149 THR A N 1
ATOM 1118 C CA . THR A 1 150 ? 19.842 35.889 18.074 1.00 43.75 149 THR A CA 1
ATOM 1119 C C . THR A 1 150 ? 21.068 36.717 17.635 1.00 44.84 149 THR A C 1
ATOM 1120 O O . THR A 1 150 ? 21.670 36.467 16.591 1.00 47.60 149 THR A O 1
ATOM 1124 N N . LEU A 1 151 ? 21.402 37.726 18.417 1.00 44.82 150 LEU A N 1
ATOM 1125 C CA . LEU A 1 151 ? 22.495 38.613 18.148 1.00 46.68 150 LEU A CA 1
ATOM 1126 C C . LEU A 1 151 ? 23.180 39.089 19.437 1.00 47.07 150 LEU A C 1
ATOM 1127 O O . LEU A 1 151 ? 22.726 38.821 20.577 1.00 44.02 150 LEU A O 1
ATOM 1132 N N . ASP A 1 152 ? 24.275 39.811 19.250 1.00 49.58 151 ASP A N 1
ATOM 1133 C CA . ASP A 1 152 ? 25.019 40.341 20.362 1.00 49.75 151 ASP A CA 1
ATOM 1134 C C . ASP A 1 152 ? 24.179 41.440 21.030 1.00 49.75 151 ASP A C 1
ATOM 1135 O O . ASP A 1 152 ? 23.613 42.299 20.326 1.00 47.31 151 ASP A O 1
ATOM 1140 N N . LEU A 1 153 ? 24.138 41.436 22.386 1.00 48.73 152 LEU A N 1
ATOM 1141 C CA . LEU A 1 153 ? 23.419 42.475 23.145 1.00 49.14 152 LEU A CA 1
ATOM 1142 C C . LEU A 1 153 ? 24.367 43.263 24.026 1.00 51.67 152 LEU A C 1
ATOM 1143 O O . LEU A 1 153 ? 25.424 42.767 24.412 1.00 53.77 152 LEU A O 1
ATOM 1148 N N . GLU A 1 154 ? 23.993 44.503 24.329 1.00 52.75 153 GLU A N 1
ATOM 1149 C CA . GLU A 1 154 ? 24.749 45.331 25.263 1.00 56.45 153 GLU A CA 1
ATOM 1150 C C . GLU A 1 154 ? 23.782 45.904 26.294 1.00 55.99 153 GLU A C 1
ATOM 1151 O O . GLU A 1 154 ? 22.618 46.252 25.985 1.00 55.00 153 GLU A O 1
ATOM 1157 N N . PHE A 1 155 ? 24.254 45.988 27.519 1.00 57.20 154 PHE A N 1
ATOM 1158 C CA . PHE A 1 155 ? 23.482 46.639 28.528 1.00 58.10 154 PHE A CA 1
ATOM 1159 C C . PHE A 1 155 ? 24.380 47.328 29.551 1.00 61.60 154 PHE A C 1
ATOM 1160 O O . PHE A 1 155 ? 25.243 46.690 30.180 1.00 61.38 154 PHE A O 1
ATOM 1168 N N . ASN A 1 156 ? 24.179 48.643 29.668 1.00 64.23 155 ASN A N 1
ATOM 1169 C CA . ASN A 1 156 ? 24.841 49.465 30.694 1.00 67.48 155 ASN A CA 1
ATOM 1170 C C . ASN A 1 156 ? 26.334 49.102 30.792 1.00 69.37 155 ASN A C 1
ATOM 1171 O O . ASN A 1 156 ? 26.912 48.860 31.881 1.00 69.89 155 ASN A O 1
ATOM 1176 N N . GLY A 1 157 ? 26.963 49.064 29.631 1.00 69.73 156 GLY A N 1
ATOM 1177 C CA . GLY A 1 157 ? 28.382 48.810 29.539 1.00 72.61 156 GLY A CA 1
ATOM 1178 C C . GLY A 1 157 ? 28.808 47.363 29.350 1.00 71.03 156 GLY A C 1
ATOM 1179 O O . GLY A 1 157 ? 29.983 47.127 29.025 1.00 74.58 156 GLY A O 1
ATOM 1180 N N . ILE A 1 158 ? 27.902 46.398 29.534 1.00 66.07 157 ILE A N 1
ATOM 1181 C CA . ILE A 1 158 ? 28.265 44.986 29.359 1.00 64.61 157 ILE A CA 1
ATOM 1182 C C . ILE A 1 158 ? 27.765 44.498 28.014 1.00 62.14 157 ILE A C 1
ATOM 1183 O O . ILE A 1 158 ? 26.592 44.659 27.731 1.00 59.46 157 ILE A O 1
ATOM 1188 N N . THR A 1 159 ? 28.658 43.904 27.219 1.00 62.45 158 THR A N 1
ATOM 1189 C CA . THR A 1 159 ? 28.344 43.371 25.878 1.00 60.28 158 THR A CA 1
ATOM 1190 C C . THR A 1 159 ? 28.302 41.857 26.036 1.00 58.06 158 THR A C 1
ATOM 1191 O O . THR A 1 159 ? 29.246 41.281 26.569 1.00 61.57 158 THR A O 1
ATOM 1195 N N . VAL A 1 160 ? 27.183 41.231 25.697 1.00 52.35 159 VAL A N 1
ATOM 1196 C CA . VAL A 1 160 ? 27.035 39.786 25.821 1.00 50.40 159 VAL A CA 1
ATOM 1197 C C . VAL A 1 160 ? 27.018 39.247 24.366 1.00 50.80 159 VAL A C 1
ATOM 1198 O O . VAL A 1 160 ? 26.106 39.551 23.606 1.00 48.52 159 VAL A O 1
ATOM 1202 N N . PRO A 1 161 ? 28.014 38.437 23.990 1.00 53.47 160 PRO A N 1
ATOM 1203 C CA . PRO A 1 161 ? 27.986 37.894 22.632 1.00 53.66 160 PRO A CA 1
ATOM 1204 C C . PRO A 1 161 ? 26.746 37.024 22.423 1.00 50.99 160 PRO A C 1
ATOM 1205 O O . PRO A 1 161 ? 26.154 36.523 23.400 1.00 49.25 160 PRO A O 1
ATOM 1209 N N . ALA A 1 162 ? 26.349 36.887 21.167 1.00 49.31 161 ALA A N 1
ATOM 1210 C CA . ALA A 1 162 ? 25.189 36.102 20.776 1.00 47.23 161 ALA A CA 1
ATOM 1211 C C . ALA A 1 162 ? 25.189 34.677 21.320 1.00 47.14 161 ALA A C 1
ATOM 1212 O O . ALA A 1 162 ? 24.155 34.168 21.710 1.00 46.77 161 ALA A O 1
ATOM 1214 N N . ALA A 1 163 ? 26.335 34.020 21.387 1.00 50.40 162 ALA A N 1
ATOM 1215 C CA . ALA A 1 163 ? 26.353 32.635 21.912 1.00 51.55 162 ALA A CA 1
ATOM 1216 C C . ALA A 1 163 ? 25.898 32.582 23.381 1.00 51.44 162 ALA A C 1
ATOM 1217 O O . ALA A 1 163 ? 25.279 31.589 23.840 1.00 49.84 162 ALA A O 1
ATOM 1219 N N . GLN A 1 164 ? 26.233 33.641 24.118 1.00 53.18 163 GLN A N 1
ATOM 1220 C CA . GLN A 1 164 ? 25.899 33.704 25.529 1.00 54.14 163 GLN A CA 1
ATOM 1221 C C . GLN A 1 164 ? 24.476 34.173 25.747 1.00 49.86 163 GLN A C 1
ATOM 1222 O O . GLN A 1 164 ? 23.807 33.681 26.661 1.00 49.33 163 GLN A O 1
ATOM 1228 N N . VAL A 1 165 ? 23.996 35.066 24.880 1.00 47.87 164 VAL A N 1
ATOM 1229 C CA . VAL A 1 165 ? 22.597 35.474 24.910 1.00 44.80 164 VAL A CA 1
ATOM 1230 C C . VAL A 1 165 ? 21.730 34.231 24.728 1.00 43.74 164 VAL A C 1
ATOM 1231 O O . VAL A 1 165 ? 20.855 33.910 25.563 1.00 43.30 164 VAL A O 1
ATOM 1235 N N . HIS A 1 166 ? 22.030 33.517 23.658 1.00 43.90 165 HIS A N 1
ATOM 1236 C CA . HIS A 1 166 ? 21.357 32.271 23.294 1.00 43.79 165 HIS A CA 1
ATOM 1237 C C . HIS A 1 166 ? 21.378 31.218 24.390 1.00 44.87 165 HIS A C 1
ATOM 1238 O O . HIS A 1 166 ? 20.343 30.646 24.751 1.00 43.78 165 HIS A O 1
ATOM 1245 N N . ALA A 1 167 ? 22.554 30.987 24.963 1.00 47.25 166 ALA A N 1
ATOM 1246 C CA . ALA A 1 167 ? 22.711 30.007 26.024 1.00 47.87 166 ALA A CA 1
ATOM 1247 C C . ALA A 1 167 ? 21.864 30.383 27.273 1.00 46.69 166 ALA A C 1
ATOM 1248 O O . ALA A 1 167 ? 21.216 29.533 27.875 1.00 46.38 166 ALA A O 1
ATOM 1250 N N . ALA A 1 168 ? 21.855 31.661 27.646 1.00 45.65 167 ALA A N 1
ATOM 1251 C CA . ALA A 1 168 ? 21.078 32.116 28.813 1.00 43.84 167 ALA A CA 1
ATOM 1252 C C . ALA A 1 168 ? 19.582 31.897 28.600 1.00 41.83 167 ALA A C 1
ATOM 1253 O O . ALA A 1 168 ? 18.891 31.378 29.490 1.00 43.13 167 ALA A O 1
ATOM 1255 N N . PHE A 1 169 ? 19.087 32.276 27.419 1.00 41.20 168 PHE A N 1
ATOM 1256 C CA . PHE A 1 169 ? 17.663 32.153 27.140 1.00 40.33 168 PHE A CA 1
ATOM 1257 C C . PHE A 1 169 ? 17.226 30.705 27.008 1.00 40.78 168 PHE A C 1
ATOM 1258 O O . PHE A 1 169 ? 16.165 30.302 27.519 1.00 39.69 168 PHE A O 1
ATOM 1274 N N . SER A 1 171 ? 18.775 28.162 28.414 1.00 44.73 170 SER A N 1
ATOM 1275 C CA . SER A 1 171 ? 18.818 27.618 29.766 1.00 47.38 170 SER A CA 1
ATOM 1276 C C . SER A 1 171 ? 17.568 28.004 30.540 1.00 45.54 170 SER A C 1
ATOM 1277 O O . SER A 1 171 ? 16.982 27.173 31.281 1.00 47.86 170 SER A O 1
ATOM 1280 N N . ALA A 1 172 ? 17.156 29.263 30.414 1.00 44.43 171 ALA A N 1
ATOM 1281 C CA . ALA A 1 172 ? 15.995 29.769 31.142 1.00 42.96 171 ALA A CA 1
ATOM 1282 C C . ALA A 1 172 ? 14.758 28.964 30.724 1.00 44.00 171 ALA A C 1
ATOM 1283 O O . ALA A 1 172 ? 13.996 28.492 31.587 1.00 42.63 171 ALA A O 1
ATOM 1285 N N . LEU A 1 173 ? 14.592 28.741 29.421 1.00 43.22 172 LEU A N 1
ATOM 1286 C CA . LEU A 1 173 ? 13.415 28.031 28.891 1.00 43.81 172 LEU A CA 1
ATOM 1287 C C . LEU A 1 173 ? 13.447 26.518 29.213 1.00 46.89 172 LEU A C 1
ATOM 1288 O O . LEU A 1 173 ? 12.407 25.912 29.427 1.00 48.54 172 LEU A O 1
ATOM 1293 N N . SER A 1 174 ? 14.630 25.917 29.249 1.00 48.06 173 SER A N 1
ATOM 1294 C CA . SER A 1 174 ? 14.751 24.466 29.423 1.00 51.03 173 SER A CA 1
ATOM 1295 C C . SER A 1 174 ? 14.155 24.015 30.782 1.00 52.82 173 SER A C 1
ATOM 1296 O O . SER A 1 174 ? 14.392 24.627 31.777 1.00 51.80 173 SER A O 1
ATOM 1299 N N . PHE A 1 175 ? 13.289 22.994 30.741 1.00 55.55 174 PHE A N 1
ATOM 1300 C CA . PHE A 1 175 ? 12.451 22.477 31.831 1.00 56.86 174 PHE A CA 1
ATOM 1301 C C . PHE A 1 175 ? 11.385 23.401 32.435 1.00 55.77 174 PHE A C 1
ATOM 1302 O O . PHE A 1 175 ? 10.266 22.931 32.783 1.00 58.11 174 PHE A O 1
ATOM 1310 N N . ALA A 1 176 ? 11.724 24.682 32.617 1.00 52.63 175 ALA A N 1
ATOM 1311 C CA . ALA A 1 176 ? 10.786 25.597 33.212 1.00 51.19 175 ALA A CA 1
ATOM 1312 C C . ALA A 1 176 ? 9.616 25.827 32.313 1.00 50.48 175 ALA A C 1
ATOM 1313 O O . ALA A 1 176 ? 8.489 25.906 32.766 1.00 52.23 175 ALA A O 1
ATOM 1315 N N . TYR A 1 177 ? 9.910 25.933 31.024 1.00 49.48 176 TYR A N 1
ATOM 1316 C CA . TYR A 1 177 ? 8.895 26.161 30.022 1.00 48.84 176 TYR A CA 1
ATOM 1317 C C . TYR A 1 177 ? 8.896 25.162 28.875 1.00 50.02 176 TYR A C 1
ATOM 1318 O O . TYR A 1 177 ? 7.858 25.003 28.227 1.00 52.04 176 TYR A O 1
ATOM 1327 N N . ALA A 1 178 ? 10.033 24.543 28.549 1.00 49.15 177 ALA A N 1
ATOM 1328 C CA . ALA A 1 178 ? 10.045 23.705 27.345 1.00 50.90 177 ALA A CA 1
ATOM 1329 C C . ALA A 1 178 ? 11.085 22.598 27.386 1.00 52.30 177 ALA A C 1
ATOM 1330 O O . ALA A 1 178 ? 12.032 22.648 28.150 1.00 51.51 177 ALA A O 1
ATOM 1332 N N . ASN A 1 179 ? 10.855 21.556 26.583 1.00 55.25 178 ASN A N 1
ATOM 1333 C CA . ASN A 1 179 ? 11.939 20.651 26.179 1.00 57.82 178 ASN A CA 1
ATOM 1334 C C . ASN A 1 179 ? 12.831 21.297 25.110 1.00 55.71 178 ASN A C 1
ATOM 1335 O O . ASN A 1 179 ? 12.438 21.439 23.964 1.00 57.94 178 ASN A O 1
ATOM 1340 N N . VAL A 1 180 ? 14.055 21.607 25.510 1.00 54.86 179 VAL A N 1
ATOM 1341 C CA . VAL A 1 180 ? 15.053 22.244 24.677 1.00 52.88 179 VAL A CA 1
ATOM 1342 C C . VAL A 1 180 ? 16.022 21.148 24.271 1.00 57.20 179 VAL A C 1
ATOM 1343 O O . VAL A 1 180 ? 16.631 20.458 25.113 1.00 59.13 179 VAL A O 1
ATOM 1347 N N . ALA A 1 181 ? 16.117 20.939 22.970 1.00 58.89 180 ALA A N 1
ATOM 1348 C CA . ALA A 1 181 ? 16.843 19.826 22.420 1.00 63.77 180 ALA A CA 1
ATOM 1349 C C . ALA A 1 181 ? 17.262 20.173 20.993 1.00 65.27 180 ALA A C 1
ATOM 1350 O O . ALA A 1 181 ? 16.789 21.164 20.423 1.00 63.84 180 ALA A O 1
ATOM 1352 N N . SER A 1 182 ? 18.141 19.349 20.426 1.00 68.64 181 SER A N 1
ATOM 1353 C CA . SER A 1 182 ? 18.656 19.538 19.063 1.00 71.88 181 SER A CA 1
ATOM 1354 C C . SER A 1 182 ? 17.558 19.242 18.047 1.00 72.67 181 SER A C 1
ATOM 1355 O O . SER A 1 182 ? 16.660 18.433 18.307 1.00 72.90 181 SER A O 1
ATOM 1358 N N . ALA A 1 183 ? 17.602 19.941 16.904 1.00 67.36 182 ALA A N 1
ATOM 1359 C CA . ALA A 1 183 ? 16.819 19.526 15.730 1.00 66.63 182 ALA A CA 1
ATOM 1360 C C . ALA A 1 183 ? 16.927 18.021 15.526 1.00 67.28 182 ALA A C 1
ATOM 1361 O O . ALA A 1 183 ? 15.915 17.321 15.392 1.00 66.23 182 ALA A O 1
ATOM 1363 N N . ASP A 1 184 ? 18.157 17.524 15.533 1.00 70.69 183 ASP A N 1
ATOM 1364 C CA . ASP A 1 184 ? 18.397 16.095 15.270 1.00 72.71 183 ASP A CA 1
ATOM 1365 C C . ASP A 1 184 ? 17.781 15.208 16.338 1.00 73.71 183 ASP A C 1
ATOM 1366 O O . ASP A 1 184 ? 17.208 14.158 16.022 1.00 73.06 183 ASP A O 1
ATOM 1371 N N . GLU A 1 185 ? 17.874 15.647 17.604 1.00 74.79 184 GLU A N 1
ATOM 1372 C CA . GLU A 1 185 ? 17.272 14.912 18.705 1.00 76.42 184 GLU A CA 1
ATOM 1373 C C . GLU A 1 185 ? 15.755 14.916 18.583 1.00 76.43 184 GLU A C 1
ATOM 1374 O O . GLU A 1 185 ? 15.104 13.919 18.860 1.00 76.23 184 GLU A O 1
ATOM 1380 N N . LEU A 1 186 ? 15.192 16.037 18.153 1.00 77.16 185 LEU A N 1
ATOM 1381 C CA . LEU A 1 186 ? 13.744 16.128 18.014 1.00 78.86 185 LEU A CA 1
ATOM 1382 C C . LEU A 1 186 ? 13.311 15.316 16.782 1.00 79.96 185 LEU A C 1
ATOM 1383 O O . LEU A 1 186 ? 12.255 14.676 16.780 1.00 80.53 185 LEU A O 1
ATOM 1388 N N . ILE A 1 187 ? 14.142 15.340 15.740 1.00 81.55 186 ILE A N 1
ATOM 1389 C CA . ILE A 1 187 ? 13.857 14.576 14.523 1.00 84.19 186 ILE A CA 1
ATOM 1390 C C . ILE A 1 187 ? 13.836 13.075 14.857 1.00 88.90 186 ILE A C 1
ATOM 1391 O O . ILE A 1 187 ? 12.865 12.363 14.515 1.00 90.53 186 ILE A O 1
ATOM 1396 N N . ALA A 1 188 ? 14.889 12.633 15.570 1.00 57.13 187 ALA A N 1
ATOM 1397 C CA . ALA A 1 188 ? 15.034 11.234 16.031 1.00 59.08 187 ALA A CA 1
ATOM 1398 C C . ALA A 1 188 ? 13.822 10.663 16.793 1.00 61.02 187 ALA A C 1
ATOM 1399 O O . ALA A 1 188 ? 13.754 9.434 16.964 1.00 62.28 187 ALA A O 1
ATOM 1401 N N . GLY A 1 189 ? 12.870 11.503 17.227 1.00 62.16 188 GLY A N 1
ATOM 1402 C CA . GLY A 1 189 ? 11.718 11.030 18.025 1.00 62.90 188 GLY A CA 1
ATOM 1403 C C . GLY A 1 189 ? 10.341 11.207 17.416 1.00 63.46 188 GLY A C 1
ATOM 1404 O O . GLY A 1 189 ? 10.224 11.642 16.258 1.00 65.83 188 GLY A O 1
#

Foldseek 3Di:
DDDPQFEEEEAEAQFQLQDPVRVPNQHHFPLSVQLLLLSLLLLCLQVVPVHAYEYEFEAEPCPDRFRHPPDSRRARDVSRHDDPPHYYKYDHDPARPPPICVVVVSVVRHAAYEYAEEFCVLRPQVVQQVVHHAYEYALSNYTGAWDDDPHRIRGRVRSSVVSVVCPPVRHHYHHSVVVSVD

Solvent-accessible surface area: 9250 Å² total

Sequence (182 aa):
GTTENTTALLLIDFQNDYFSTYNGAKNNPLVGTEAAAEQGAKLLAKFRQQGLPVVHVRHEFTDEAPFFLPGSDGAKIHPSVAAQEGEAVVLKHQINSFRDTDLKKVLDDAIKKLVIVGATHIDAVTRAAEDLGYECAVAHDACATLDLEFNGITVPAAQVHAAFSALSFAYANVASADELIAG

Nearest PDB structures (foldseek):
  3lqy-assembly1_A  TM=1.001E+00  e=1.504E-38  Oleispira antarctica
  3mcw-assembly1_B  TM=8.869E-01  e=4.260E-16  Chromobacterium violaceum ATCC 12472
  3oqp-assembly1_B  TM=9.065E-01  e=1.282E-14  Paraburkholderia xenovorans LB400
  3hb7-assembly4_H  TM=8.864E-01  e=7.016E-12  Alkaliphilus metalliredigens QYMF
  3hb7-assembly1_E  TM=8.735E-01  e=1.056E-10  Alkaliphilus metalliredigens QYMF

Secondary structure (DSSP, 8-state):
---S--EEEEEE--BGGG-TTSTT-SS--BTHHHHHHHHHHHHHHHHHTT--EEEEEE---TT-SSS-TT-GGGSBPGGG---TTS-EEEESSSSTTTTSSHHHHHHH---EEEEEE----HHHHHHHHHHT-EEEEEEEEE-B--EEETTEEE-HHHHHHH---SBTTTBEEE-HHHHHT-